Protein AF-A0A521I3Q9-F1 (afdb_monomer)

Secondary structure (DSSP, 8-state):
-PPPPPP-----------PPPPPS-S-------HHHHHHHHTTSTT-SEEEEEE-SSSEEEEEEEEETTS-HHHHHHHHHHHHHHHH-----GGGEEEEEE-SS-------PPPEEEEEEEETTEEEEEEEETTEEEEEEEE--STT-HHHHHHHHHHHHHHHHHT-TTSEEEEEEEEEEETTEEEEEEEEEEEETTEEEEEEEEEE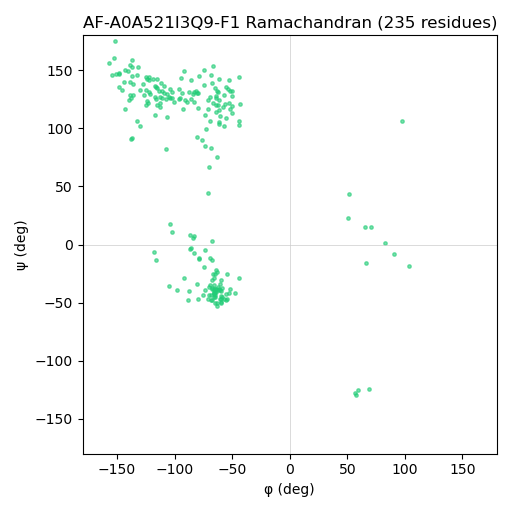--S-HHHHHHHHHHHHHHTT-S--------

Radius of gyration: 24.64 Å; Cα contacts (8 Å, |Δi|>4): 381; chains: 1; bounding box: 97×36×63 Å

Solvent-accessible surface area (backbone atoms only — not comparable to full-atom values): 14066 Å² total; per-residue (Å²): 136,85,86,81,82,89,77,81,83,75,84,75,74,78,81,78,76,78,73,76,76,75,79,84,83,62,80,76,85,71,85,73,58,54,69,60,52,26,58,54,58,38,66,41,94,69,31,74,40,52,47,63,42,62,87,83,85,55,79,64,36,36,45,35,33,24,49,65,92,55,63,66,71,58,54,51,49,53,49,47,48,48,34,36,74,78,57,68,39,86,74,63,68,90,36,51,46,76,48,70,44,74,93,54,82,72,72,63,73,62,67,38,74,72,38,85,75,46,76,49,76,56,96,56,29,34,39,32,35,30,37,32,52,94,43,79,35,71,8,54,21,71,39,92,51,93,85,41,53,45,56,20,27,32,40,5,48,49,49,20,50,29,63,78,65,75,44,81,82,31,64,42,80,76,48,69,48,80,44,81,56,88,99,40,45,34,27,39,29,36,32,38,40,45,60,89,92,48,74,47,82,31,64,15,56,29,63,58,57,87,53,56,38,59,19,28,29,48,4,39,43,49,22,48,60,75,60,64,79,72,79,80,76,75,79,83,127

Sequence (237 aa):
MPTKPQKNNMNVFPSRQGFPPPRLEALPAVYFFAPDVERELTRLEHVSSVKVMSTGTEIDEIHVVAPRNHPPKKIVRDIESILLVRFGIRIDHRRISVVQLDGVQAQYPQYGRPRIQKLSKKDGVLQIVLAVGDNILVGKASLPNEGDELRAAARAVIHAVEQLLQTPGVLAVLETQIVEMNEHKVMLVIVRWAFGEQHELLVGASLAAGDLSESMARATLDAVNRRLVRFQTAVAI

Nearest PDB structures (foldseek):
  4wsp-assembly1_A  TM=5.631E-01  e=3.294E-02  Mycobacterium tuberculosis H37Rv
  6e8a-assembly1_A-3  TM=4.271E-01  e=1.142E-02  Salmonella enterica subsp. enterica serovar Typhimurium
  6e8a-assembly2_B-2  TM=4.225E-01  e=2.928E-02  Salmonella enterica subsp. ente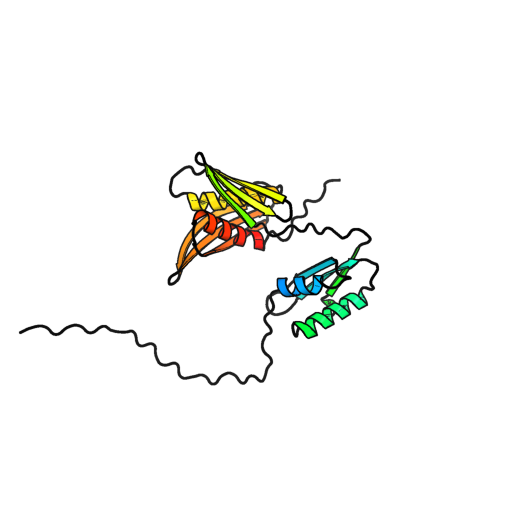rica serovar Typhimurium
  2z9y-assembly1_A  TM=2.413E-01  e=1.196E+00  Homo sapiens
  2e3q-assembly1_A  TM=2.424E-01  e=1.916E+00  Homo sapiens

Foldseek 3Di:
DDDDDDDDPDPDDPDDPDDDPPPCPDDDDQDDDQVVLFVVLCPPPFWLGWGFDDPRPATQAIETEGEPVDDPVVSLVVSQVCCCPVRVHHDDSVRYHYDYDYDPSPCPVQQPQWDWPDWDDDPQKIWTWTDGPPDIFIFIFGNPDPPCLLVRLLRSLLRRVCVVVVHPPQKDWPDWDWDDDPPWTKIKTWMWGDDPPDIDIFIFMFTCDDDNSVRSNNRSSRRCSVPVPDDDPPPDD

pLDDT: mean 77.74, std 20.36, range [29.67, 97.88]

Structure (mmCIF, N/CA/C/O backbone):
data_AF-A0A521I3Q9-F1
#
_entry.id   AF-A0A521I3Q9-F1
#
loop_
_atom_site.group_PDB
_atom_site.id
_atom_site.type_symbol
_atom_site.label_atom_id
_atom_site.label_alt_id
_atom_site.label_comp_id
_atom_site.label_asym_id
_atom_site.label_entity_id
_atom_site.label_seq_id
_atom_site.pdbx_PDB_ins_code
_atom_site.Cartn_x
_atom_site.Cartn_y
_atom_site.Cartn_z
_atom_site.occupancy
_atom_site.B_iso_or_equiv
_atom_site.auth_seq_id
_atom_site.auth_comp_id
_atom_site.auth_asym_id
_atom_site.auth_atom_id
_atom_site.pdbx_PDB_model_num
ATOM 1 N N . MET A 1 1 ? -68.519 4.273 7.898 1.00 44.12 1 MET A N 1
ATOM 2 C CA . MET A 1 1 ? -68.034 4.139 6.508 1.00 44.12 1 MET A CA 1
ATOM 3 C C . MET A 1 1 ? -66.511 4.152 6.536 1.00 44.12 1 MET A C 1
ATOM 5 O O . MET A 1 1 ? -65.964 5.126 7.037 1.00 44.12 1 MET A O 1
ATOM 9 N N . PRO A 1 2 ? -65.844 3.061 6.130 1.00 41.09 2 PRO A N 1
ATOM 10 C CA . PRO A 1 2 ? -64.406 2.883 6.306 1.00 41.09 2 PRO A CA 1
ATOM 11 C C . PRO A 1 2 ? -63.593 3.506 5.162 1.00 41.09 2 PRO A C 1
ATOM 13 O O . PRO A 1 2 ? -63.969 3.443 3.990 1.00 41.09 2 PRO A O 1
ATOM 16 N N . THR A 1 3 ? -62.468 4.102 5.539 1.00 43.12 3 THR A N 1
ATOM 17 C CA . THR A 1 3 ? -61.436 4.705 4.695 1.00 43.12 3 THR A CA 1
ATOM 18 C C . THR A 1 3 ? -60.678 3.633 3.904 1.00 43.12 3 THR A C 1
ATOM 20 O O . THR A 1 3 ? -60.186 2.652 4.459 1.00 43.12 3 THR A O 1
ATOM 23 N N . LYS A 1 4 ? -60.601 3.803 2.578 1.00 42.44 4 LYS A N 1
ATOM 24 C CA . LYS A 1 4 ? -59.810 2.946 1.676 1.00 42.44 4 LYS A CA 1
ATOM 25 C C . LYS A 1 4 ? -58.303 3.246 1.810 1.00 42.44 4 LYS A C 1
ATOM 27 O O . LYS A 1 4 ? -57.945 4.387 2.097 1.00 42.44 4 LYS A O 1
ATOM 32 N N . PRO A 1 5 ? -57.424 2.252 1.581 1.00 42.41 5 PRO A N 1
ATOM 33 C CA . PRO A 1 5 ? -56.002 2.330 1.911 1.00 42.41 5 PRO A CA 1
ATOM 34 C C . PRO A 1 5 ? -55.187 3.140 0.888 1.00 42.41 5 PRO A C 1
ATOM 36 O O . PRO A 1 5 ? -55.437 3.071 -0.318 1.00 42.41 5 PRO A O 1
ATOM 39 N N . GLN A 1 6 ? -54.175 3.863 1.380 1.00 41.91 6 GLN A N 1
ATOM 40 C CA . GLN A 1 6 ? -53.123 4.494 0.577 1.00 41.91 6 GLN A CA 1
ATOM 41 C C . GLN A 1 6 ? -52.297 3.419 -0.141 1.00 41.91 6 GLN A C 1
ATOM 43 O O . GLN A 1 6 ? -51.695 2.551 0.489 1.00 41.91 6 GLN A O 1
ATOM 48 N N . LYS A 1 7 ? -52.281 3.477 -1.477 1.00 44.47 7 LYS A N 1
ATOM 49 C CA . LYS A 1 7 ? -51.401 2.663 -2.317 1.00 44.47 7 LYS A CA 1
ATOM 50 C C . LYS A 1 7 ? -50.021 3.312 -2.414 1.00 44.47 7 LYS A C 1
ATOM 52 O O . LYS A 1 7 ? -49.893 4.492 -2.717 1.00 44.47 7 LYS A O 1
ATOM 57 N N . ASN A 1 8 ? -49.030 2.467 -2.173 1.00 40.22 8 ASN A N 1
ATOM 58 C CA . ASN A 1 8 ? -47.594 2.627 -2.354 1.00 40.22 8 ASN A CA 1
ATOM 59 C C . ASN A 1 8 ? -47.237 3.314 -3.692 1.00 40.22 8 ASN A C 1
ATOM 61 O O . ASN A 1 8 ? -47.537 2.767 -4.755 1.00 40.22 8 ASN A O 1
ATOM 65 N N . ASN A 1 9 ? -46.552 4.461 -3.656 1.00 39.56 9 ASN A N 1
ATOM 66 C CA . ASN A 1 9 ? -45.889 5.018 -4.838 1.00 39.56 9 ASN A CA 1
ATOM 67 C C . ASN A 1 9 ? -44.546 4.298 -5.028 1.00 39.56 9 ASN A C 1
ATOM 69 O O . ASN A 1 9 ? -43.527 4.696 -4.469 1.00 39.56 9 ASN A O 1
ATOM 73 N N . MET A 1 10 ? -44.549 3.224 -5.824 1.00 38.81 10 MET A N 1
ATOM 74 C CA . MET A 1 10 ? -43.327 2.747 -6.476 1.00 38.81 10 MET A CA 1
ATOM 75 C C . MET A 1 10 ? -42.833 3.854 -7.405 1.00 38.81 10 MET A C 1
ATOM 77 O O . MET A 1 10 ? -43.541 4.242 -8.334 1.00 38.81 10 MET A O 1
ATOM 81 N N . ASN A 1 11 ? -41.620 4.349 -7.166 1.00 42.91 11 ASN A N 1
ATOM 82 C CA . ASN A 1 11 ? -40.918 5.183 -8.130 1.00 42.91 11 ASN A CA 1
ATOM 83 C C . ASN A 1 11 ? -40.691 4.371 -9.409 1.00 42.91 11 ASN A C 1
ATOM 85 O O . ASN A 1 11 ? -39.852 3.473 -9.471 1.00 42.91 11 ASN A O 1
ATOM 89 N N . VAL A 1 12 ? -41.485 4.696 -10.424 1.00 41.34 12 VAL A N 1
ATOM 90 C CA . VAL A 1 12 ? -41.328 4.238 -11.799 1.00 41.34 12 VAL A CA 1
ATOM 91 C C . VAL A 1 12 ? -40.069 4.902 -12.350 1.00 41.34 12 VAL A C 1
ATOM 93 O O . VAL A 1 12 ? -40.063 6.100 -12.625 1.00 41.34 12 VAL A O 1
ATOM 96 N N . PHE A 1 13 ? -38.985 4.141 -12.503 1.00 39.88 13 PHE A N 1
ATOM 97 C CA . PHE A 1 13 ? -37.876 4.574 -13.350 1.00 39.88 13 PHE A CA 1
ATOM 98 C C . PHE A 1 13 ? -38.391 4.665 -14.795 1.00 39.88 13 PHE A C 1
ATOM 100 O O . PHE A 1 13 ? -38.971 3.690 -15.281 1.00 39.88 13 PHE A O 1
ATOM 107 N N . PRO A 1 14 ? -38.211 5.795 -15.503 1.00 42.69 14 PRO A N 1
ATOM 108 C CA . PRO A 1 14 ? -38.638 5.892 -16.888 1.00 42.69 14 PRO A CA 1
ATOM 109 C C . PRO A 1 14 ? -37.870 4.873 -17.736 1.00 42.69 14 PRO A C 1
ATOM 111 O O . PRO A 1 14 ? -36.645 4.750 -17.653 1.00 42.69 14 PRO A O 1
ATOM 114 N N . SER A 1 15 ? -38.620 4.130 -18.547 1.00 46.22 15 SER A N 1
ATOM 115 C CA . SER A 1 15 ? -38.124 3.177 -19.535 1.00 46.22 15 SER A CA 1
ATOM 116 C C . SER A 1 15 ? -37.056 3.834 -20.410 1.00 46.22 15 SER A C 1
ATOM 118 O O . SER A 1 15 ? -37.355 4.758 -21.170 1.00 46.22 15 SER A O 1
ATOM 120 N N . ARG A 1 16 ? -35.809 3.362 -20.292 1.00 46.12 16 ARG A N 1
ATOM 121 C CA . ARG A 1 16 ? -34.686 3.799 -21.127 1.00 46.12 16 ARG A CA 1
ATOM 122 C C . ARG A 1 16 ? -34.999 3.453 -22.582 1.00 46.12 16 ARG A C 1
ATOM 124 O O . ARG A 1 16 ? -34.898 2.294 -22.974 1.00 46.12 16 ARG A O 1
ATOM 131 N N . GLN A 1 17 ? -35.384 4.454 -23.373 1.00 51.16 17 GLN A N 1
ATOM 132 C CA . GLN A 1 17 ? -35.324 4.353 -24.827 1.00 51.16 17 GLN A CA 1
ATOM 133 C C . GLN A 1 17 ? -33.876 4.020 -25.195 1.00 51.16 17 GLN A C 1
ATOM 135 O O . GLN A 1 17 ? -32.944 4.712 -24.781 1.00 51.16 17 GLN A O 1
ATOM 140 N N . GLY A 1 18 ? -33.694 2.889 -25.874 1.00 41.50 18 GLY A N 1
ATOM 141 C CA . GLY A 1 18 ? -32.385 2.376 -26.238 1.00 41.50 18 GLY A CA 1
ATOM 142 C C . GLY A 1 18 ? -31.692 3.338 -27.188 1.00 41.50 18 GLY A C 1
ATOM 143 O O . GLY A 1 18 ? -32.120 3.502 -28.328 1.00 41.50 18 GLY A O 1
ATOM 144 N N . PHE A 1 19 ? -30.600 3.947 -26.731 1.00 44.66 19 PHE A N 1
ATOM 145 C CA . PHE A 1 19 ? -29.591 4.442 -27.655 1.00 44.66 19 PHE A CA 1
ATOM 146 C C . PHE A 1 19 ? -29.130 3.242 -28.493 1.00 44.66 19 PHE A C 1
ATOM 148 O O . PHE A 1 19 ? -28.808 2.203 -27.902 1.00 44.66 19 PHE A O 1
ATOM 155 N N . PRO A 1 20 ? -29.120 3.325 -29.836 1.00 48.31 20 PRO A N 1
ATOM 156 C CA . PRO A 1 20 ? -28.494 2.280 -30.630 1.00 48.31 20 PRO A CA 1
ATOM 157 C C . PRO A 1 20 ? -27.051 2.134 -30.129 1.00 48.31 20 PRO A C 1
ATOM 159 O O . PRO A 1 20 ? -26.408 3.159 -29.868 1.00 48.31 20 PRO A O 1
ATOM 162 N N . PRO A 1 21 ? -26.541 0.904 -29.932 1.00 44.22 21 PRO A N 1
ATOM 163 C CA . PRO A 1 21 ? -25.159 0.733 -29.522 1.00 44.22 21 PRO A CA 1
ATOM 164 C C . PRO A 1 21 ? -24.274 1.501 -30.513 1.00 44.22 21 PRO A C 1
ATOM 166 O O . PRO A 1 21 ? -24.527 1.427 -31.724 1.00 44.22 21 PRO A O 1
ATOM 169 N N . PRO A 1 22 ? -23.289 2.282 -30.034 1.00 46.31 22 PRO A N 1
ATOM 170 C CA . PRO A 1 22 ? -22.357 2.949 -30.928 1.00 46.31 22 PRO A CA 1
ATOM 171 C C . PRO A 1 22 ? -21.776 1.896 -31.874 1.00 46.31 22 PRO A C 1
ATOM 173 O O . PRO A 1 22 ? -21.415 0.801 -31.437 1.00 46.31 22 PRO A O 1
ATOM 176 N N . ARG A 1 23 ? -21.758 2.198 -33.179 1.00 42.72 23 ARG A N 1
ATOM 177 C CA . ARG A 1 23 ? -21.196 1.294 -34.190 1.00 42.72 23 ARG A CA 1
ATOM 178 C C . ARG A 1 23 ? -19.782 0.910 -33.755 1.00 42.72 23 ARG A C 1
ATOM 180 O O . ARG A 1 23 ? -18.915 1.774 -33.649 1.00 42.72 23 ARG A O 1
ATOM 187 N N . LEU A 1 24 ? -19.579 -0.381 -33.501 1.00 41.03 24 LEU A N 1
ATOM 188 C CA . LEU A 1 24 ? -18.323 -1.019 -33.090 1.00 41.03 24 LEU A CA 1
ATOM 189 C C . LEU A 1 24 ? -17.287 -1.054 -34.238 1.00 41.03 24 LEU A C 1
ATOM 191 O O . LEU A 1 24 ? -16.665 -2.080 -34.482 1.00 41.03 24 LEU A O 1
ATOM 195 N N . GLU A 1 25 ? -17.111 0.045 -34.974 1.00 42.31 25 GLU A N 1
ATOM 196 C CA . GLU A 1 25 ? -16.135 0.148 -36.075 1.00 42.31 25 GLU A CA 1
ATOM 197 C C . GLU A 1 25 ? -14.856 0.913 -35.690 1.00 42.31 25 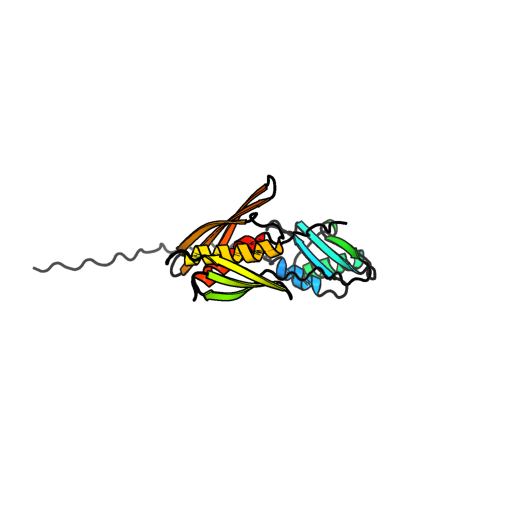GLU A C 1
ATOM 199 O O . GLU A 1 25 ? -14.000 1.171 -36.530 1.00 42.31 25 GLU A O 1
ATOM 204 N N . ALA A 1 26 ? -14.653 1.194 -34.402 1.00 42.59 26 ALA A N 1
ATOM 205 C CA . ALA A 1 26 ? -13.345 1.544 -33.858 1.00 42.59 26 ALA A CA 1
ATOM 206 C C . ALA A 1 26 ? -13.039 0.578 -32.710 1.00 42.59 26 ALA A C 1
ATOM 208 O O . ALA A 1 26 ? -13.823 0.454 -31.772 1.00 42.59 26 ALA A O 1
ATOM 209 N N . LEU A 1 27 ? -11.940 -0.162 -32.850 1.00 40.16 27 LEU A N 1
ATOM 210 C CA . LEU A 1 27 ? -11.482 -1.225 -31.951 1.00 40.16 27 LEU A CA 1
ATOM 211 C C . LEU A 1 27 ? -11.597 -0.835 -30.459 1.00 40.16 27 LEU A C 1
ATOM 213 O O . LEU A 1 27 ? -11.370 0.326 -30.114 1.00 40.16 27 LEU A O 1
ATOM 217 N N . PRO A 1 28 ? -11.929 -1.787 -29.566 1.00 36.69 28 PRO A N 1
ATOM 218 C CA . PRO A 1 28 ? -12.162 -1.503 -28.154 1.00 36.69 28 PRO A CA 1
ATOM 219 C C . PRO A 1 28 ? -10.899 -0.936 -27.503 1.00 36.69 28 PRO A C 1
ATOM 221 O O . PRO A 1 28 ? -9.794 -1.401 -27.781 1.00 36.69 28 PRO A O 1
ATOM 224 N N . ALA A 1 29 ? -11.057 0.025 -26.590 1.00 40.06 29 ALA A N 1
ATOM 225 C CA . ALA A 1 29 ? -9.996 0.358 -25.650 1.00 40.06 29 ALA A CA 1
ATOM 226 C C . ALA A 1 29 ? -9.607 -0.930 -24.907 1.00 40.06 29 ALA A C 1
ATOM 228 O O . ALA A 1 29 ? -10.394 -1.468 -24.124 1.00 40.06 29 ALA A O 1
ATOM 229 N N . VAL A 1 30 ? -8.421 -1.467 -25.200 1.00 51.84 30 VAL A N 1
ATOM 230 C CA . VAL A 1 30 ? -7.883 -2.620 -24.481 1.00 51.84 30 VAL A CA 1
ATOM 231 C C . VAL A 1 30 ? -7.384 -2.084 -23.148 1.00 51.84 30 VAL A C 1
ATOM 233 O O . VAL A 1 30 ? -6.259 -1.610 -23.037 1.00 51.84 30 VAL A O 1
ATOM 236 N N . TYR A 1 31 ? -8.255 -2.064 -22.143 1.00 51.78 31 TYR A N 1
ATOM 237 C CA . TYR A 1 31 ? -7.845 -1.737 -20.784 1.00 51.78 31 TYR A CA 1
ATOM 238 C C . TYR A 1 31 ? -6.816 -2.774 -20.325 1.00 51.78 31 TYR A C 1
ATOM 240 O O . TYR A 1 31 ? -7.086 -3.975 -20.338 1.00 51.78 31 TYR A O 1
ATOM 248 N N . PHE A 1 32 ? -5.640 -2.313 -19.910 1.00 59.94 32 PHE A N 1
ATOM 249 C CA . PHE A 1 32 ? -4.612 -3.140 -19.291 1.00 59.94 32 PHE A CA 1
ATOM 250 C C . PHE A 1 32 ? -4.259 -2.557 -17.928 1.00 59.94 32 PHE A C 1
ATOM 252 O O . PHE A 1 32 ? -4.190 -1.341 -17.747 1.00 59.94 32 PHE A O 1
ATOM 259 N N . PHE A 1 33 ? -3.999 -3.425 -16.956 1.00 60.56 33 PHE A N 1
ATOM 260 C CA . PHE A 1 33 ? -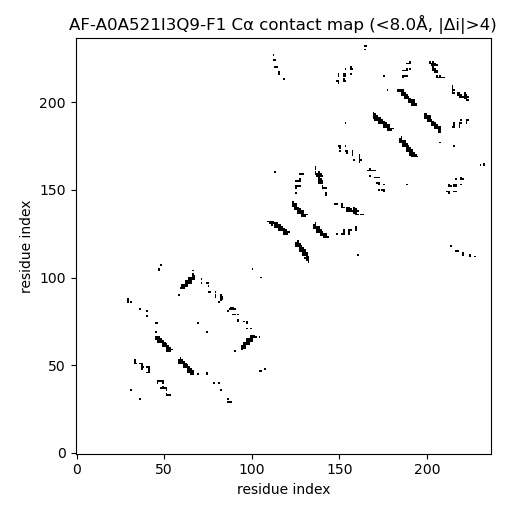3.379 -2.994 -15.714 1.00 60.56 33 PHE A CA 1
ATOM 261 C C . PHE A 1 33 ? -1.867 -3.003 -15.915 1.00 60.56 33 PHE A C 1
ATOM 263 O O . PHE A 1 33 ? -1.295 -4.029 -16.280 1.00 60.56 33 PHE A O 1
ATOM 270 N N . ALA A 1 34 ? -1.202 -1.875 -15.653 1.00 73.38 34 ALA A N 1
ATOM 271 C CA . ALA A 1 34 ? 0.259 -1.786 -15.720 1.00 73.38 34 ALA A CA 1
ATOM 272 C C . ALA A 1 34 ? 0.971 -2.950 -14.984 1.00 73.38 34 ALA A C 1
ATOM 274 O O . ALA A 1 34 ? 1.874 -3.536 -15.578 1.00 73.38 34 ALA A O 1
ATOM 275 N N . PRO A 1 35 ? 0.528 -3.399 -13.786 1.00 71.56 35 PRO A N 1
ATOM 276 C CA . PRO A 1 35 ? 1.092 -4.586 -13.133 1.00 71.56 35 PRO A CA 1
ATOM 277 C C . PRO A 1 35 ? 0.987 -5.898 -13.928 1.00 71.56 35 PRO A C 1
ATOM 279 O O . PRO A 1 35 ? 1.835 -6.776 -13.776 1.00 71.56 35 PRO A O 1
ATOM 282 N N . ASP A 1 36 ? -0.041 -6.064 -14.762 1.00 70.94 36 ASP A N 1
ATOM 283 C CA . ASP A 1 36 ? -0.207 -7.264 -15.589 1.00 70.94 36 ASP A CA 1
ATOM 284 C C . ASP A 1 36 ? 0.789 -7.265 -16.752 1.00 70.94 36 ASP A C 1
ATOM 286 O O . ASP A 1 36 ? 1.376 -8.303 -17.061 1.00 70.94 36 ASP A O 1
ATOM 290 N N . VAL A 1 37 ? 1.022 -6.088 -17.341 1.00 81.88 37 VAL A N 1
ATOM 291 C CA . VAL A 1 37 ? 2.049 -5.867 -18.365 1.00 81.88 37 VAL A CA 1
ATOM 292 C C . VAL A 1 37 ? 3.446 -6.082 -17.777 1.00 81.88 37 VAL A C 1
ATOM 294 O O . VAL A 1 37 ? 4.222 -6.864 -18.321 1.00 81.88 37 VAL A O 1
ATOM 297 N N . GLU A 1 38 ? 3.749 -5.459 -16.633 1.00 84.81 38 GLU A N 1
ATOM 298 C CA . GLU A 1 38 ? 5.023 -5.616 -15.912 1.00 84.81 38 GLU A CA 1
ATOM 299 C C . GLU A 1 38 ? 5.317 -7.094 -15.611 1.00 84.81 38 GLU A C 1
ATOM 301 O O . GLU A 1 38 ? 6.419 -7.584 -15.877 1.00 84.81 38 GLU A O 1
ATOM 306 N N . ARG A 1 39 ? 4.317 -7.832 -15.106 1.00 77.94 39 ARG A N 1
ATOM 307 C CA . ARG A 1 39 ? 4.446 -9.260 -14.793 1.00 77.94 39 ARG A CA 1
ATOM 308 C C . ARG A 1 39 ? 4.711 -10.105 -16.030 1.00 77.94 39 ARG A C 1
ATOM 310 O O . ARG A 1 39 ? 5.467 -11.066 -15.932 1.00 77.94 39 ARG A O 1
ATOM 317 N N . GLU A 1 40 ? 4.087 -9.791 -17.161 1.00 83.62 40 GLU A N 1
ATOM 318 C CA . GLU A 1 40 ? 4.334 -10.547 -18.385 1.00 83.62 40 GLU A CA 1
ATOM 319 C C . GLU A 1 40 ? 5.727 -10.275 -18.947 1.00 83.62 40 GLU A C 1
ATOM 321 O O . GLU A 1 40 ? 6.448 -11.215 -19.265 1.00 83.62 40 GLU A O 1
ATOM 326 N N . LEU A 1 41 ? 6.129 -9.007 -19.037 1.00 89.44 41 LEU A N 1
ATOM 327 C CA . LEU A 1 41 ? 7.424 -8.637 -19.604 1.00 89.44 41 LEU A CA 1
ATOM 328 C C . LEU A 1 41 ? 8.596 -9.145 -18.749 1.00 89.44 41 LEU A C 1
ATOM 330 O O . LEU A 1 41 ? 9.643 -9.486 -19.289 1.00 89.44 41 LEU A O 1
ATOM 334 N N . THR A 1 42 ? 8.398 -9.292 -17.435 1.00 87.00 42 THR A N 1
ATOM 335 C CA . THR A 1 42 ? 9.387 -9.894 -16.519 1.00 87.00 42 THR A CA 1
ATOM 336 C C . THR A 1 42 ? 9.572 -11.407 -16.740 1.00 87.00 42 THR A C 1
ATOM 338 O O . THR A 1 42 ? 10.515 -11.992 -16.221 1.00 87.00 42 THR A O 1
ATOM 341 N N . ARG A 1 43 ? 8.711 -12.076 -17.524 1.00 86.75 43 ARG A N 1
ATOM 342 C CA . ARG A 1 43 ? 8.899 -13.496 -17.893 1.00 86.75 43 ARG A CA 1
ATOM 343 C C . ARG A 1 43 ? 9.912 -13.705 -19.018 1.00 86.75 43 ARG A C 1
ATOM 345 O O . ARG A 1 43 ? 10.280 -14.847 -19.280 1.00 86.75 43 ARG A O 1
ATOM 352 N N . LEU A 1 44 ? 10.332 -12.643 -19.705 1.00 88.69 44 LEU A N 1
ATOM 353 C CA . LEU A 1 44 ? 11.401 -12.724 -20.695 1.00 88.69 44 LEU A CA 1
ATOM 354 C C . LEU A 1 44 ? 12.706 -13.128 -19.999 1.00 88.69 44 LEU A C 1
ATOM 356 O O . LEU A 1 44 ? 13.150 -12.444 -19.084 1.00 88.69 44 LEU A O 1
ATOM 360 N N . GLU A 1 45 ? 13.359 -14.195 -20.471 1.00 81.31 45 GLU A N 1
ATOM 361 C CA . GLU A 1 45 ? 14.597 -14.733 -19.867 1.00 81.31 45 GLU A CA 1
ATOM 362 C C . GLU A 1 45 ? 15.719 -13.692 -19.717 1.00 81.31 45 GLU A C 1
ATOM 364 O O . GLU A 1 45 ? 16.593 -13.812 -18.864 1.00 81.31 45 GLU A O 1
ATOM 369 N N . HIS A 1 46 ? 15.692 -12.661 -20.559 1.00 84.75 46 HIS A N 1
ATOM 370 C CA . HIS A 1 46 ? 16.689 -11.602 -20.627 1.00 84.75 46 HIS A CA 1
ATOM 371 C C . HIS A 1 46 ? 16.220 -10.281 -20.001 1.00 84.75 46 HIS A C 1
ATOM 373 O O . HIS A 1 46 ? 16.786 -9.228 -20.294 1.00 84.75 46 HIS A O 1
ATOM 379 N N . VAL A 1 47 ? 15.178 -10.314 -19.170 1.00 88.81 47 VAL A N 1
ATOM 380 C CA . VAL A 1 47 ? 14.655 -9.152 -18.450 1.00 88.81 47 VAL A CA 1
ATOM 381 C C . VAL A 1 47 ? 14.654 -9.450 -16.957 1.00 88.81 47 VAL A C 1
ATOM 383 O O . VAL A 1 47 ? 14.050 -10.411 -16.497 1.00 88.81 47 VAL A O 1
ATOM 386 N N . SER A 1 48 ? 15.324 -8.597 -16.189 1.00 85.81 48 SER A N 1
ATOM 387 C CA . SER A 1 48 ? 15.418 -8.715 -14.733 1.00 85.81 48 SER A CA 1
ATOM 388 C C . SER A 1 48 ? 14.257 -8.018 -14.024 1.00 85.81 48 SER A C 1
ATOM 390 O O . SER A 1 48 ? 13.755 -8.516 -13.020 1.00 85.81 48 SER A O 1
ATOM 392 N N . SER A 1 49 ? 13.838 -6.845 -14.508 1.00 83.44 49 SER A N 1
ATOM 393 C CA . SER A 1 49 ? 12.669 -6.136 -13.978 1.00 83.44 49 SER A CA 1
ATOM 394 C C . SER A 1 49 ? 12.082 -5.164 -14.995 1.00 83.44 49 SER A C 1
ATOM 396 O O . SER A 1 49 ? 12.773 -4.706 -15.912 1.00 83.44 49 SER A O 1
ATOM 398 N N . VAL A 1 50 ? 10.797 -4.852 -14.816 1.00 88.31 50 VAL A N 1
ATOM 399 C CA . VAL A 1 50 ? 10.049 -3.922 -15.664 1.00 88.31 50 VAL A CA 1
ATOM 400 C C . VAL A 1 50 ? 9.203 -2.993 -14.808 1.00 88.31 50 VAL A C 1
ATOM 402 O O . VAL A 1 50 ? 8.550 -3.425 -13.858 1.00 88.31 50 VAL A O 1
ATOM 405 N N . LYS A 1 51 ? 9.180 -1.714 -15.181 1.00 88.06 51 LYS A N 1
ATOM 406 C CA . LYS A 1 51 ? 8.255 -0.716 -14.653 1.00 88.06 51 LYS A CA 1
ATOM 407 C C . LYS A 1 51 ? 7.528 -0.036 -15.805 1.00 88.06 51 LYS A C 1
ATOM 409 O O . LYS A 1 51 ? 8.173 0.475 -16.715 1.00 88.06 51 LYS A O 1
ATOM 414 N N . VAL A 1 52 ? 6.202 0.003 -15.731 1.00 84.00 52 VAL A N 1
ATOM 415 C CA . VAL A 1 52 ? 5.344 0.695 -16.698 1.00 84.00 52 VAL A CA 1
ATOM 416 C C . VAL A 1 52 ? 4.789 1.961 -16.049 1.00 84.00 52 VAL A C 1
ATOM 418 O O . VAL A 1 52 ? 4.248 1.920 -14.939 1.00 84.00 52 VAL A O 1
ATOM 421 N N . MET A 1 53 ? 4.931 3.087 -16.744 1.00 81.00 53 MET A N 1
ATOM 422 C CA . MET A 1 53 ? 4.332 4.372 -16.389 1.00 81.00 53 MET A CA 1
ATOM 423 C C . MET A 1 53 ? 3.219 4.696 -17.385 1.00 81.00 53 MET A C 1
ATOM 425 O O . MET A 1 53 ? 3.394 4.558 -18.595 1.00 81.00 53 MET A O 1
ATOM 429 N N . SER A 1 54 ? 2.054 5.063 -16.855 1.00 76.06 54 SER A N 1
ATOM 430 C CA . SER A 1 54 ? 0.873 5.395 -17.646 1.00 76.06 54 SER A CA 1
ATOM 431 C C . SER A 1 54 ? 0.065 6.493 -16.959 1.00 76.06 54 SER A C 1
ATOM 433 O O . SER A 1 54 ? -0.247 6.394 -15.770 1.00 76.06 54 SER A O 1
ATOM 435 N N . THR A 1 55 ? -0.327 7.497 -17.735 1.00 69.94 55 THR A N 1
ATOM 436 C CA . THR A 1 55 ? -1.261 8.575 -17.387 1.00 69.94 55 THR A CA 1
ATOM 437 C C . THR A 1 55 ? -2.730 8.158 -17.553 1.00 69.94 55 THR A C 1
ATOM 439 O O . THR A 1 55 ? -3.633 8.980 -17.405 1.00 69.94 55 THR A O 1
ATOM 442 N N . GLY A 1 56 ? -2.996 6.876 -17.837 1.00 58.09 56 GLY A N 1
ATOM 443 C CA . GLY A 1 56 ? -4.339 6.293 -17.950 1.00 58.09 56 GLY A CA 1
ATOM 444 C C . GLY A 1 56 ? -4.949 6.335 -19.354 1.00 58.09 56 GLY A C 1
ATOM 445 O O . GLY A 1 56 ? -5.987 5.714 -19.573 1.00 58.09 56 GLY A O 1
ATOM 446 N N . THR A 1 57 ? -4.312 7.020 -20.306 1.00 65.12 57 THR A N 1
ATOM 447 C CA . THR A 1 57 ? -4.733 7.044 -21.720 1.00 65.12 57 THR A CA 1
ATOM 448 C C . THR A 1 57 ? -3.829 6.193 -22.608 1.00 65.12 57 THR A C 1
ATOM 450 O O . THR A 1 57 ? -4.312 5.526 -23.519 1.00 65.12 57 THR A O 1
ATOM 453 N N . GLU A 1 58 ? -2.532 6.157 -22.305 1.00 76.25 58 GLU A N 1
ATOM 454 C CA . GLU A 1 58 ? -1.535 5.350 -23.002 1.00 76.25 58 GLU A CA 1
ATOM 455 C C . GLU A 1 58 ? -0.372 4.964 -22.074 1.00 76.25 58 GLU A C 1
ATOM 457 O O . GLU A 1 58 ? -0.318 5.377 -20.912 1.00 76.25 58 GLU A O 1
ATOM 462 N N . ILE A 1 59 ? 0.550 4.134 -22.570 1.00 82.62 59 ILE A N 1
ATOM 463 C CA . ILE A 1 59 ? 1.843 3.923 -21.910 1.00 82.62 59 ILE A CA 1
ATOM 464 C C . ILE A 1 59 ? 2.749 5.103 -22.265 1.00 82.62 59 ILE A C 1
ATOM 466 O O . ILE A 1 59 ? 3.086 5.283 -23.440 1.00 82.62 59 ILE A O 1
ATOM 470 N N . ASP A 1 60 ? 3.161 5.868 -21.254 1.00 84.38 60 ASP A N 1
ATOM 471 C CA . ASP A 1 60 ? 4.094 6.983 -21.433 1.00 84.38 60 ASP A CA 1
ATOM 472 C C . ASP A 1 60 ? 5.528 6.455 -21.530 1.00 84.38 60 ASP A C 1
ATOM 474 O O . ASP A 1 60 ? 6.264 6.816 -22.446 1.00 84.38 60 ASP A O 1
ATOM 478 N N . GLU A 1 61 ? 5.909 5.556 -20.614 1.00 90.56 61 GLU A N 1
ATOM 479 C CA . GLU A 1 61 ? 7.265 5.013 -20.522 1.00 90.56 61 GLU A CA 1
ATOM 480 C C . GLU A 1 61 ? 7.280 3.568 -20.008 1.00 90.56 61 GLU A C 1
ATOM 482 O O . GLU A 1 61 ? 6.491 3.169 -19.144 1.00 90.56 61 GLU A O 1
ATOM 487 N N . ILE A 1 62 ? 8.244 2.791 -20.501 1.00 92.44 62 ILE A N 1
ATOM 488 C CA . ILE A 1 62 ? 8.613 1.480 -19.971 1.00 92.44 62 ILE A CA 1
ATOM 489 C C . ILE A 1 62 ? 10.096 1.508 -19.624 1.00 92.44 62 ILE A C 1
ATOM 491 O O . ILE A 1 62 ? 10.945 1.716 -20.488 1.00 92.44 62 ILE A O 1
ATOM 495 N N . HIS A 1 63 ? 10.409 1.242 -18.360 1.00 92.94 63 HIS A N 1
ATOM 496 C CA . HIS A 1 63 ? 11.779 1.084 -17.886 1.00 92.94 63 HIS A CA 1
ATOM 497 C C . HIS A 1 63 ? 12.068 -0.391 -17.675 1.00 92.94 63 HIS A C 1
ATOM 499 O O . HIS A 1 63 ? 11.341 -1.082 -16.960 1.00 92.94 63 HIS A O 1
ATOM 505 N N . VAL A 1 64 ? 13.135 -0.863 -18.302 1.00 92.81 64 VAL A N 1
ATOM 506 C CA . VAL A 1 64 ? 13.518 -2.269 -18.344 1.00 92.81 64 VAL A CA 1
ATOM 507 C C . VAL A 1 64 ? 14.935 -2.382 -17.837 1.00 92.81 64 VAL A C 1
ATOM 509 O O . VAL A 1 64 ? 15.822 -1.651 -18.280 1.00 92.81 64 VAL A O 1
ATOM 512 N N . VAL A 1 65 ? 15.165 -3.334 -16.945 1.00 90.12 65 VAL A N 1
ATOM 513 C CA . VAL A 1 65 ? 16.521 -3.706 -16.556 1.00 90.12 65 VAL A CA 1
ATOM 514 C C . VAL A 1 65 ? 16.817 -5.085 -17.090 1.00 90.12 65 VAL A C 1
ATOM 516 O O . VAL A 1 65 ? 16.022 -6.007 -16.921 1.00 90.12 65 VAL A O 1
ATOM 519 N N . ALA A 1 66 ? 17.976 -5.218 -17.717 1.00 90.88 66 ALA A N 1
ATOM 520 C CA . ALA A 1 66 ? 18.410 -6.453 -18.335 1.00 90.88 66 ALA A CA 1
ATOM 521 C C . ALA A 1 66 ? 19.897 -6.729 -18.074 1.00 90.88 66 ALA A C 1
ATOM 523 O O . ALA A 1 66 ? 20.679 -5.801 -17.857 1.00 90.88 66 ALA A O 1
ATOM 524 N N . PRO A 1 67 ? 20.322 -7.995 -18.108 1.00 85.00 67 PRO A N 1
ATOM 525 C CA . PRO A 1 67 ? 21.735 -8.341 -18.094 1.00 85.00 67 PRO A CA 1
ATOM 526 C C . PRO A 1 67 ? 22.455 -7.884 -19.381 1.00 85.00 67 PRO A C 1
ATOM 528 O O . PRO A 1 67 ? 21.858 -7.770 -20.457 1.00 85.00 67 PRO A O 1
ATOM 531 N N . ARG A 1 68 ? 23.771 -7.630 -19.295 1.00 84.94 68 ARG A N 1
ATOM 532 C CA . ARG A 1 68 ? 24.592 -7.189 -20.448 1.00 84.94 68 ARG A CA 1
ATOM 533 C C . ARG A 1 68 ? 24.774 -8.235 -21.553 1.00 84.94 68 ARG A C 1
ATOM 535 O O . ARG A 1 68 ? 25.212 -7.896 -22.649 1.00 84.94 68 ARG A O 1
ATOM 542 N N . ASN A 1 69 ? 24.433 -9.493 -21.293 1.00 84.50 69 ASN A N 1
ATOM 543 C CA . ASN A 1 69 ? 24.575 -10.605 -22.238 1.00 84.50 69 ASN A CA 1
ATOM 544 C C . ASN A 1 69 ? 23.539 -10.591 -23.384 1.00 84.50 69 ASN A C 1
ATOM 546 O O . ASN A 1 69 ? 23.652 -11.400 -24.304 1.00 84.50 69 ASN A O 1
ATOM 550 N N . HIS A 1 70 ? 22.566 -9.671 -23.374 1.00 84.50 70 HIS A N 1
ATOM 551 C CA . HIS A 1 70 ? 21.583 -9.516 -24.448 1.00 84.50 70 HIS A CA 1
ATOM 552 C C . HIS A 1 70 ? 21.594 -8.101 -25.048 1.00 84.50 70 HIS A C 1
ATOM 554 O O . HIS A 1 70 ? 21.526 -7.126 -24.306 1.00 84.50 70 HIS A O 1
ATOM 560 N N . PRO A 1 71 ? 21.639 -7.941 -26.386 1.00 90.75 71 PRO A N 1
ATOM 561 C CA . PRO A 1 71 ? 21.640 -6.618 -27.012 1.00 90.75 71 PRO A CA 1
ATOM 562 C C . PRO A 1 71 ? 20.345 -5.825 -26.731 1.00 90.75 71 PRO A C 1
ATOM 564 O O . PRO A 1 71 ? 19.267 -6.355 -27.014 1.00 90.75 71 PRO A O 1
ATOM 567 N N . PRO A 1 72 ? 20.405 -4.539 -26.313 1.00 92.81 72 PRO A N 1
ATOM 568 C CA . PRO A 1 72 ? 19.221 -3.719 -26.011 1.00 92.81 72 PRO A CA 1
ATOM 569 C C . PRO A 1 72 ? 18.164 -3.689 -27.114 1.00 92.81 72 PRO A C 1
ATOM 571 O O . PRO A 1 72 ? 16.972 -3.770 -26.842 1.00 92.81 72 PRO A O 1
ATOM 574 N N . LYS A 1 73 ? 18.591 -3.650 -28.381 1.00 93.62 73 LYS A N 1
ATOM 575 C CA . LYS A 1 73 ? 17.676 -3.660 -29.533 1.00 93.62 73 LYS A CA 1
ATOM 576 C C . LYS A 1 73 ? 16.810 -4.920 -29.599 1.00 93.62 73 LYS A C 1
ATOM 578 O O . LYS A 1 73 ? 15.670 -4.843 -30.043 1.00 93.62 73 LYS A O 1
ATOM 583 N N . LYS A 1 74 ? 17.345 -6.074 -29.179 1.00 93.38 74 LYS A N 1
ATOM 584 C CA . LYS A 1 74 ? 16.587 -7.329 -29.134 1.00 93.38 74 LYS A CA 1
ATOM 585 C C . LYS A 1 74 ? 15.525 -7.267 -28.034 1.00 93.38 74 LYS A C 1
ATOM 587 O O . LYS A 1 74 ? 14.380 -7.598 -28.291 1.00 93.38 74 LYS A O 1
ATOM 592 N N . ILE A 1 75 ? 15.900 -6.750 -26.865 1.00 94.25 75 ILE A N 1
ATOM 593 C CA . ILE A 1 75 ? 15.015 -6.585 -25.703 1.00 94.25 75 ILE A CA 1
ATOM 594 C C . ILE A 1 75 ? 13.828 -5.684 -26.056 1.00 94.25 75 ILE A C 1
ATOM 596 O O . ILE A 1 75 ? 12.678 -6.058 -25.856 1.00 94.25 75 ILE A O 1
ATOM 600 N N . VAL A 1 76 ? 14.108 -4.518 -26.645 1.00 96.44 76 VAL A N 1
ATOM 601 C CA . VAL A 1 76 ? 13.086 -3.571 -27.115 1.00 96.44 76 VAL A CA 1
ATOM 602 C C . VAL A 1 76 ? 12.121 -4.249 -28.091 1.00 96.44 76 VAL A C 1
ATOM 604 O O . VAL A 1 76 ? 10.910 -4.162 -27.912 1.00 96.44 76 VAL A O 1
ATOM 607 N N . ARG A 1 77 ? 12.646 -4.986 -29.076 1.00 94.50 77 ARG A N 1
ATOM 608 C CA . ARG A 1 77 ? 11.834 -5.695 -30.074 1.00 94.50 77 ARG A CA 1
ATOM 609 C C . ARG A 1 77 ? 10.959 -6.790 -29.459 1.00 94.50 77 ARG A C 1
ATOM 611 O O . ARG A 1 77 ? 9.810 -6.956 -29.874 1.00 94.50 77 ARG A O 1
ATOM 618 N N . ASP A 1 78 ? 11.491 -7.546 -28.505 1.00 94.56 78 ASP A N 1
ATOM 619 C CA . ASP A 1 78 ? 10.754 -8.618 -27.831 1.00 94.56 78 ASP A CA 1
ATOM 620 C C . ASP A 1 78 ? 9.622 -8.028 -26.968 1.00 94.56 78 ASP A C 1
ATOM 622 O O . ASP A 1 78 ? 8.499 -8.537 -26.989 1.00 94.56 78 ASP A O 1
ATOM 626 N N . ILE A 1 79 ? 9.865 -6.888 -26.308 1.00 95.06 79 ILE A N 1
ATOM 627 C CA . ILE A 1 79 ? 8.842 -6.127 -25.574 1.00 95.06 79 ILE A CA 1
ATOM 628 C C . ILE A 1 79 ? 7.752 -5.603 -26.512 1.00 95.06 79 ILE A C 1
ATOM 630 O O . ILE A 1 79 ? 6.575 -5.845 -26.251 1.00 95.06 79 ILE A O 1
ATOM 634 N N . GLU A 1 80 ? 8.115 -4.934 -27.612 1.00 95.00 80 GLU A N 1
ATOM 635 C CA . GLU A 1 80 ? 7.153 -4.461 -28.620 1.00 95.00 80 GLU A CA 1
ATOM 636 C C . GLU A 1 80 ? 6.291 -5.615 -29.149 1.00 95.00 80 GLU A C 1
ATOM 638 O O . GLU A 1 80 ? 5.072 -5.490 -29.268 1.00 95.00 80 GLU A O 1
ATOM 643 N N . SER A 1 81 ? 6.917 -6.768 -29.408 1.00 93.56 81 SER A N 1
ATOM 644 C CA . SER A 1 81 ? 6.232 -7.962 -29.904 1.00 93.56 81 SER A CA 1
ATOM 645 C C . SER A 1 81 ? 5.242 -8.518 -28.879 1.00 93.56 81 SER A C 1
ATOM 647 O O . SER A 1 81 ? 4.103 -8.816 -29.234 1.00 93.56 81 SER A O 1
ATOM 649 N N . ILE A 1 82 ? 5.628 -8.627 -27.602 1.00 92.31 82 ILE A N 1
ATOM 650 C CA . ILE A 1 82 ? 4.726 -9.103 -26.541 1.00 92.31 82 ILE A CA 1
ATOM 651 C C . ILE A 1 82 ? 3.570 -8.128 -26.318 1.00 92.31 82 ILE A C 1
ATOM 653 O O . ILE A 1 82 ? 2.423 -8.567 -26.214 1.00 92.31 82 ILE A O 1
ATOM 657 N N . LEU A 1 83 ? 3.853 -6.826 -26.253 1.00 88.19 83 LEU A N 1
ATOM 658 C CA . LEU A 1 83 ? 2.835 -5.792 -26.069 1.00 88.19 83 LEU A CA 1
ATOM 659 C C . LEU A 1 83 ? 1.806 -5.823 -27.197 1.00 88.19 83 LEU A C 1
ATOM 661 O O . LEU A 1 83 ? 0.603 -5.824 -26.930 1.00 88.19 83 LEU A O 1
ATOM 665 N N . LEU A 1 84 ? 2.265 -5.954 -28.441 1.00 86.62 84 LEU A N 1
ATOM 666 C CA . LEU A 1 84 ? 1.381 -6.046 -29.593 1.00 86.62 84 LEU A CA 1
ATOM 667 C C . LEU A 1 84 ? 0.567 -7.346 -29.592 1.00 86.62 84 LEU A C 1
ATOM 669 O O . LEU A 1 84 ? -0.644 -7.304 -29.784 1.00 86.62 84 LEU A O 1
ATOM 673 N N . VAL A 1 85 ? 1.209 -8.498 -29.373 1.00 85.44 85 VAL A N 1
ATOM 674 C CA . VAL A 1 85 ? 0.559 -9.812 -29.513 1.00 85.44 85 VAL A CA 1
ATOM 675 C C . VAL A 1 85 ? -0.377 -10.123 -28.346 1.00 85.44 85 VAL A C 1
ATOM 677 O O . VAL A 1 85 ? -1.476 -10.625 -28.569 1.00 85.44 85 VAL A O 1
ATOM 680 N N . ARG A 1 86 ? 0.037 -9.855 -27.102 1.00 78.62 86 ARG A N 1
ATOM 681 C CA . ARG A 1 86 ? -0.739 -10.239 -25.908 1.00 78.62 86 ARG A CA 1
ATOM 682 C C . ARG A 1 86 ? -1.687 -9.158 -25.424 1.00 78.62 86 ARG A C 1
ATOM 684 O O . ARG A 1 86 ? -2.703 -9.488 -24.821 1.00 78.62 86 ARG A O 1
ATOM 691 N N . PHE A 1 87 ? -1.348 -7.894 -25.657 1.00 75.75 87 PHE A N 1
ATOM 692 C CA . PHE A 1 87 ? -2.114 -6.763 -25.140 1.00 75.75 87 PHE A CA 1
ATOM 693 C C . PHE A 1 87 ? -2.697 -5.880 -26.249 1.00 75.75 87 PHE A C 1
ATOM 695 O O . PHE A 1 87 ? -3.455 -4.967 -25.949 1.00 75.75 87 PHE A O 1
ATOM 702 N N . GLY A 1 88 ? -2.374 -6.122 -27.526 1.00 76.31 88 GLY A N 1
ATOM 703 C CA . GLY A 1 88 ? -2.817 -5.258 -28.624 1.00 76.31 88 GLY A CA 1
ATOM 704 C C . GLY A 1 88 ? -2.221 -3.845 -28.573 1.00 76.31 88 GLY A C 1
ATOM 705 O O . GLY A 1 88 ? -2.719 -2.950 -29.254 1.00 76.31 88 GLY A O 1
ATOM 706 N N . ILE A 1 89 ? -1.174 -3.627 -27.770 1.00 83.56 89 ILE A N 1
ATOM 707 C CA . ILE A 1 89 ? -0.583 -2.311 -27.520 1.00 83.56 89 ILE A CA 1
ATOM 708 C C . ILE A 1 89 ? 0.533 -2.064 -28.529 1.00 83.56 89 ILE A C 1
ATOM 710 O O . ILE A 1 89 ? 1.494 -2.828 -28.617 1.00 83.56 89 ILE A O 1
ATOM 714 N N . ARG A 1 90 ? 0.432 -0.953 -29.261 1.00 86.06 90 ARG A N 1
ATOM 715 C CA . ARG A 1 90 ? 1.546 -0.404 -30.038 1.00 86.06 90 ARG A CA 1
ATOM 716 C C . ARG A 1 90 ? 2.270 0.633 -29.192 1.00 86.06 90 ARG A C 1
ATOM 718 O O . ARG A 1 90 ? 1.631 1.525 -28.646 1.00 86.06 90 ARG A O 1
ATOM 725 N N . ILE A 1 91 ? 3.588 0.524 -29.113 1.00 87.62 91 ILE A N 1
ATOM 726 C CA . ILE A 1 91 ? 4.449 1.481 -28.422 1.00 87.62 91 ILE A CA 1
ATOM 727 C C . ILE A 1 91 ? 5.623 1.836 -29.332 1.00 87.62 91 ILE A C 1
ATOM 729 O O . ILE A 1 91 ? 6.078 0.999 -30.106 1.00 87.62 91 ILE A O 1
ATOM 733 N N . ASP A 1 92 ? 6.086 3.081 -29.264 1.00 90.75 92 ASP A N 1
ATOM 734 C CA . ASP A 1 92 ? 7.324 3.500 -29.919 1.00 90.75 92 ASP A CA 1
ATOM 735 C C . ASP A 1 92 ? 8.519 3.072 -29.053 1.00 90.75 92 ASP A C 1
ATOM 737 O O . ASP A 1 92 ? 8.552 3.382 -27.860 1.00 90.75 92 ASP A O 1
ATOM 741 N N . HIS A 1 93 ? 9.522 2.415 -29.645 1.00 91.06 93 HIS A N 1
ATOM 742 C CA . HIS A 1 93 ? 10.802 2.100 -29.003 1.00 91.06 93 HIS A CA 1
ATOM 743 C C . HIS A 1 93 ? 11.425 3.255 -28.203 1.00 91.06 93 HIS A C 1
ATOM 745 O O . HIS A 1 93 ? 12.119 3.003 -27.222 1.00 91.06 93 HIS A O 1
ATOM 751 N N . ARG A 1 94 ? 11.180 4.520 -28.573 1.00 93.50 94 ARG A N 1
ATOM 752 C CA . ARG A 1 94 ? 11.662 5.703 -27.833 1.00 93.50 94 ARG A CA 1
ATOM 753 C C . ARG A 1 94 ? 11.098 5.817 -26.417 1.00 93.50 94 ARG A C 1
ATOM 755 O O . ARG A 1 94 ? 11.718 6.461 -25.579 1.00 93.50 94 ARG A O 1
ATOM 762 N N . ARG A 1 95 ? 9.943 5.200 -26.155 1.00 93.19 95 ARG A N 1
ATOM 763 C CA . ARG A 1 95 ? 9.320 5.113 -24.826 1.00 93.19 95 ARG A CA 1
ATOM 764 C C . ARG A 1 95 ? 9.853 3.937 -24.003 1.00 93.19 95 ARG A C 1
ATOM 766 O O . ARG A 1 95 ? 9.446 3.771 -22.858 1.00 93.19 95 ARG A O 1
ATOM 773 N N . ILE A 1 96 ? 10.742 3.114 -24.566 1.00 95.88 96 ILE A N 1
ATOM 774 C CA . ILE A 1 96 ? 11.337 1.957 -23.893 1.00 95.88 96 ILE A CA 1
ATOM 775 C C . ILE A 1 96 ? 12.790 2.283 -23.543 1.00 95.88 96 ILE A C 1
ATOM 777 O O . ILE A 1 96 ? 13.667 2.338 -24.404 1.00 95.88 96 ILE A O 1
ATOM 781 N N . SER A 1 97 ? 13.053 2.456 -22.252 1.00 94.75 97 SER A N 1
ATOM 782 C CA . SER A 1 97 ? 14.397 2.636 -21.711 1.00 94.75 97 SER A CA 1
ATOM 783 C C . SER A 1 97 ? 14.940 1.298 -21.218 1.00 94.75 97 SER A C 1
ATOM 785 O O . SER A 1 97 ? 14.305 0.630 -20.400 1.00 94.75 97 SER A O 1
ATOM 7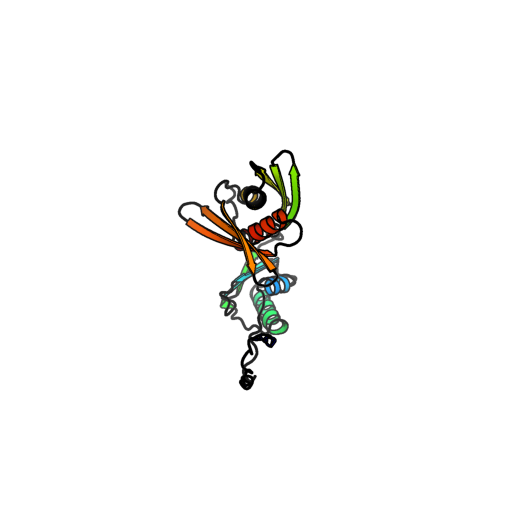87 N N . VAL A 1 98 ? 16.120 0.904 -21.703 1.00 93.75 98 VAL A N 1
ATOM 788 C CA . VAL A 1 98 ? 16.806 -0.322 -21.272 1.00 93.75 98 VAL A CA 1
ATOM 789 C C . VAL A 1 98 ? 18.082 0.043 -20.528 1.00 93.75 98 VAL A C 1
ATOM 791 O O . VAL A 1 98 ? 19.007 0.619 -21.101 1.00 93.75 98 VAL A O 1
ATOM 794 N N . VAL A 1 99 ? 18.155 -0.354 -19.262 1.00 91.12 99 VAL A N 1
ATOM 795 C CA . VAL A 1 99 ? 19.353 -0.250 -18.428 1.00 91.12 99 VAL A CA 1
ATOM 796 C C . VAL A 1 99 ? 20.005 -1.624 -18.345 1.00 91.12 99 VAL A C 1
ATOM 798 O O . VAL A 1 99 ? 19.356 -2.601 -17.974 1.00 91.12 99 VAL A O 1
ATOM 801 N N . GLN A 1 100 ? 21.293 -1.707 -18.685 1.00 89.38 100 GLN A N 1
ATOM 802 C CA . GLN A 1 100 ? 22.034 -2.964 -18.616 1.00 89.38 100 GLN A CA 1
ATOM 803 C C . GLN A 1 100 ? 22.980 -3.009 -17.417 1.00 89.38 100 GLN A C 1
ATOM 805 O O . GLN A 1 100 ? 23.819 -2.121 -17.262 1.00 89.38 100 GLN A O 1
ATOM 810 N N . LEU A 1 101 ? 22.869 -4.057 -16.598 1.00 81.69 101 LEU A N 1
ATOM 811 C CA . LEU A 1 101 ? 23.696 -4.278 -15.405 1.00 81.69 101 LEU A CA 1
ATOM 812 C C . LEU A 1 101 ? 24.431 -5.627 -15.501 1.00 81.69 101 LEU A C 1
ATOM 814 O O . LEU A 1 101 ? 23.900 -6.593 -16.050 1.00 81.69 101 LEU A O 1
ATOM 818 N N . ASP A 1 102 ? 25.667 -5.690 -14.999 1.00 66.69 102 ASP A N 1
ATOM 819 C CA . ASP A 1 102 ? 26.474 -6.917 -14.977 1.00 66.69 102 ASP A CA 1
ATOM 820 C C . ASP A 1 102 ? 26.201 -7.742 -13.724 1.00 66.69 102 ASP A C 1
ATOM 822 O O . ASP A 1 102 ? 26.292 -7.217 -12.617 1.00 66.69 102 ASP A O 1
ATOM 826 N N . GLY A 1 103 ? 25.964 -9.045 -13.910 1.00 55.28 103 GLY A N 1
ATOM 827 C CA . GLY A 1 103 ? 26.395 -10.118 -12.999 1.00 55.28 103 GLY A CA 1
ATOM 828 C C . GLY A 1 103 ? 25.786 -10.198 -11.599 1.00 55.28 103 GLY A C 1
ATOM 829 O O . GLY A 1 103 ? 25.843 -11.252 -10.976 1.00 55.28 103 GLY A O 1
ATOM 830 N N . VAL A 1 104 ? 25.142 -9.156 -11.108 1.00 45.72 104 VAL A N 1
ATOM 831 C CA . VAL A 1 104 ? 24.215 -9.254 -9.996 1.00 45.72 104 VAL A CA 1
ATOM 832 C C . VAL A 1 104 ? 22.890 -9.440 -10.713 1.00 45.72 104 VAL A C 1
ATOM 834 O O . VAL A 1 104 ? 22.478 -8.555 -11.467 1.00 45.72 104 VAL A O 1
ATOM 837 N N . GLN A 1 105 ? 22.213 -10.588 -10.528 1.00 46.16 105 GLN A N 1
ATOM 838 C CA . GLN A 1 105 ? 20.751 -10.537 -10.491 1.00 46.16 105 GLN A CA 1
ATOM 839 C C . GLN A 1 105 ? 20.517 -9.335 -9.613 1.00 46.16 105 GLN A C 1
ATOM 841 O O . GLN A 1 105 ? 20.835 -9.430 -8.430 1.00 46.16 105 GLN A O 1
ATOM 846 N N . ALA A 1 106 ? 20.167 -8.183 -10.186 1.00 43.22 106 ALA A N 1
ATOM 847 C CA . ALA A 1 106 ? 19.800 -7.067 -9.370 1.00 43.22 106 ALA A CA 1
ATOM 848 C C . ALA A 1 106 ? 18.657 -7.682 -8.584 1.00 43.22 106 ALA A C 1
ATOM 850 O O . ALA A 1 106 ? 17.567 -7.896 -9.118 1.00 43.22 106 ALA A O 1
ATOM 851 N N . GLN A 1 107 ? 18.942 -8.064 -7.339 1.00 41.19 107 GLN A N 1
ATOM 852 C CA . GLN A 1 107 ? 17.974 -8.129 -6.292 1.00 41.19 107 GLN A CA 1
ATOM 853 C C . GLN A 1 107 ? 17.588 -6.663 -6.209 1.00 41.19 107 GLN A C 1
ATOM 855 O O . GLN A 1 107 ? 18.045 -5.923 -5.349 1.00 41.19 107 GLN A O 1
ATOM 860 N N . TYR A 1 108 ? 16.800 -6.218 -7.200 1.00 41.31 108 TYR A N 1
ATOM 861 C CA . TYR A 1 108 ? 15.709 -5.327 -6.967 1.00 41.31 108 TYR A CA 1
ATOM 862 C C . TYR A 1 108 ? 15.107 -5.959 -5.750 1.00 41.31 108 TYR A C 1
ATOM 864 O O . TYR A 1 108 ? 14.642 -7.103 -5.858 1.00 41.31 108 TYR A O 1
ATOM 872 N N . PRO A 1 109 ? 15.293 -5.341 -4.581 1.00 43.91 109 PRO A N 1
ATOM 873 C CA . PRO A 1 109 ? 14.689 -5.896 -3.409 1.00 43.91 109 PRO A CA 1
ATOM 874 C C . PRO A 1 109 ? 13.241 -6.114 -3.811 1.00 43.91 109 PRO A C 1
ATOM 876 O O . PRO A 1 109 ? 12.569 -5.186 -4.277 1.00 43.91 109 PRO A O 1
ATOM 879 N N . GLN A 1 110 ? 12.808 -7.376 -3.773 1.00 44.97 110 GLN A N 1
ATOM 880 C CA . GLN A 1 110 ? 11.409 -7.709 -3.927 1.00 44.97 110 GLN A CA 1
ATOM 881 C C . GLN A 1 110 ? 10.751 -7.203 -2.649 1.00 44.97 110 GLN A C 1
ATOM 883 O O . GLN A 1 110 ? 10.323 -7.973 -1.796 1.00 44.97 110 GLN A O 1
ATOM 888 N N . TYR A 1 111 ? 10.737 -5.883 -2.465 1.00 51.44 111 TYR A N 1
ATOM 889 C CA . TYR A 1 111 ? 9.927 -5.224 -1.478 1.00 51.44 111 TYR A CA 1
ATOM 890 C C . TYR A 1 111 ? 8.510 -5.428 -1.995 1.00 51.44 111 TYR A C 1
ATOM 892 O O . TYR A 1 111 ? 7.957 -4.625 -2.748 1.00 51.44 111 TYR A O 1
ATOM 900 N N . GLY A 1 112 ? 7.957 -6.598 -1.674 1.00 59.00 112 GLY A N 1
ATOM 901 C CA . GLY A 1 112 ? 6.551 -6.867 -1.858 1.00 59.00 112 GLY A CA 1
ATOM 902 C C . GLY A 1 112 ? 5.793 -5.744 -1.172 1.00 59.00 112 GLY A C 1
ATOM 903 O O . GLY A 1 112 ? 6.209 -5.262 -0.118 1.00 59.00 112 GLY A O 1
ATOM 904 N N . ARG A 1 113 ? 4.693 -5.294 -1.776 1.00 71.88 113 ARG A N 1
ATOM 905 C CA . ARG A 1 113 ? 3.815 -4.324 -1.115 1.00 71.88 113 ARG A CA 1
ATOM 906 C C . ARG A 1 113 ? 3.508 -4.843 0.292 1.00 71.88 113 ARG A C 1
ATOM 908 O O . ARG A 1 113 ? 3.165 -6.023 0.385 1.00 71.88 113 ARG A O 1
ATOM 915 N N . PRO A 1 114 ? 3.624 -4.025 1.351 1.00 82.88 114 PR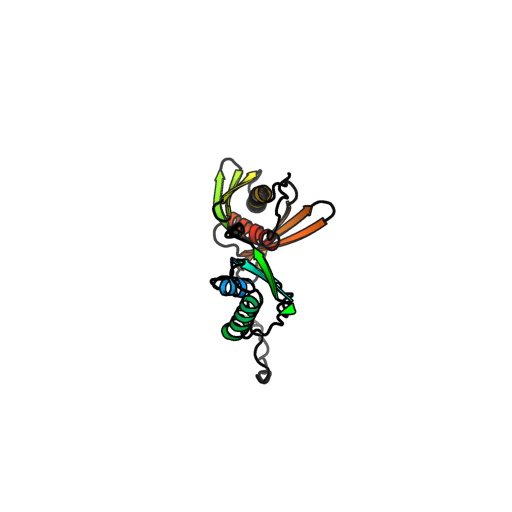O A N 1
ATOM 916 C CA . PRO A 1 114 ? 3.255 -4.459 2.684 1.00 82.88 114 PRO A CA 1
ATOM 917 C C . PRO A 1 114 ? 1.863 -5.089 2.699 1.00 82.88 114 PRO A C 1
ATOM 919 O O . PRO A 1 114 ? 0.894 -4.513 2.191 1.00 82.88 114 PRO A O 1
ATOM 922 N N . ARG A 1 115 ? 1.778 -6.296 3.259 1.00 86.62 115 ARG A N 1
ATOM 923 C CA . ARG A 1 115 ? 0.536 -7.058 3.430 1.00 86.62 115 ARG A CA 1
ATOM 924 C C . ARG A 1 115 ? 0.330 -7.364 4.897 1.00 86.62 115 ARG A C 1
ATOM 926 O O . ARG A 1 115 ? 1.279 -7.709 5.590 1.00 86.62 115 ARG A O 1
ATOM 933 N N . ILE A 1 116 ? -0.913 -7.294 5.354 1.00 92.25 116 ILE A N 1
ATOM 934 C CA . ILE A 1 116 ? -1.263 -7.701 6.715 1.00 92.25 116 ILE A CA 1
ATOM 935 C C . ILE A 1 116 ? -1.057 -9.210 6.835 1.00 92.25 116 ILE A C 1
ATOM 937 O O . ILE A 1 116 ? -1.655 -9.979 6.084 1.00 92.25 116 ILE A O 1
ATOM 941 N N . GLN A 1 117 ? -0.208 -9.619 7.773 1.00 92.25 117 GLN A N 1
ATOM 942 C CA . GLN A 1 117 ? -0.044 -11.015 8.171 1.00 92.25 117 GLN A CA 1
ATOM 943 C C . GLN A 1 117 ? -0.854 -11.315 9.433 1.00 92.25 117 GLN A C 1
ATOM 945 O O . GLN A 1 117 ? -1.439 -12.388 9.556 1.00 92.25 117 GLN A O 1
ATOM 950 N N . LYS A 1 118 ? -0.879 -10.372 10.382 1.00 94.69 118 LYS A N 1
ATOM 951 C CA . LYS A 1 118 ? -1.594 -10.533 11.648 1.00 94.69 118 LYS A CA 1
ATOM 952 C C . LYS A 1 118 ? -1.984 -9.187 12.243 1.00 94.69 118 LYS A C 1
ATOM 954 O O . LYS A 1 118 ? -1.213 -8.235 12.169 1.00 94.69 118 LYS A O 1
ATOM 959 N N . LEU A 1 119 ? -3.135 -9.152 12.905 1.00 95.25 119 LEU A N 1
ATOM 960 C CA . LEU A 1 119 ? -3.563 -8.067 13.781 1.00 95.25 119 LEU A CA 1
ATOM 961 C C . LEU A 1 119 ? -3.962 -8.661 15.137 1.00 95.25 119 LEU A C 1
ATOM 963 O O . LEU A 1 119 ? -4.557 -9.735 15.203 1.00 95.25 119 LEU A O 1
ATOM 967 N N . SER A 1 120 ? -3.570 -8.007 16.228 1.00 94.69 120 SER A N 1
ATOM 968 C CA . SER A 1 120 ? -3.897 -8.448 17.588 1.00 94.69 120 SER A CA 1
ATOM 969 C C . SER A 1 120 ? -3.987 -7.271 18.551 1.00 94.69 120 SER A C 1
ATOM 971 O O . SER A 1 120 ? -3.220 -6.318 18.430 1.00 94.69 120 SER A O 1
ATOM 973 N N . LYS A 1 121 ? -4.873 -7.372 19.542 1.00 92.94 121 LYS A N 1
ATOM 974 C CA . LYS A 1 121 ? -5.034 -6.411 20.640 1.00 92.94 121 LYS A CA 1
ATOM 975 C C . LYS A 1 121 ? -4.605 -7.083 21.945 1.00 92.94 121 LYS A C 1
ATOM 977 O O . LYS A 1 121 ? -5.086 -8.172 22.252 1.00 92.94 121 LYS A O 1
ATOM 982 N N . LYS A 1 122 ? -3.694 -6.459 22.695 1.00 89.19 122 LYS A N 1
ATOM 983 C CA . LYS A 1 122 ? -3.268 -6.925 24.023 1.00 89.19 122 LYS A CA 1
ATOM 984 C C . LYS A 1 122 ? -2.889 -5.729 24.896 1.00 89.19 122 LYS A C 1
ATOM 986 O O . LYS A 1 122 ? -2.210 -4.832 24.412 1.00 89.19 122 LYS A O 1
ATOM 991 N N . ASP A 1 123 ? -3.338 -5.719 26.150 1.00 88.88 123 ASP A N 1
ATOM 992 C CA . ASP A 1 123 ? -2.958 -4.727 27.171 1.00 88.88 123 ASP A CA 1
ATOM 993 C C . ASP A 1 123 ? -3.128 -3.261 26.713 1.00 88.88 123 ASP A C 1
ATOM 995 O O . ASP A 1 123 ? -2.248 -2.427 26.901 1.00 88.88 123 ASP A O 1
ATOM 999 N N . GLY A 1 124 ? -4.246 -2.947 26.042 1.00 89.56 124 GLY A N 1
ATOM 1000 C CA . GLY A 1 124 ? -4.505 -1.591 25.528 1.00 89.56 124 GLY A CA 1
ATOM 1001 C C . GLY A 1 124 ? -3.620 -1.180 24.344 1.00 89.56 124 GLY A C 1
ATOM 1002 O O . GLY A 1 124 ? -3.544 -0.003 24.005 1.00 89.56 124 GLY A O 1
ATOM 1003 N N . VAL A 1 125 ? -2.949 -2.129 23.690 1.00 94.00 125 VAL A N 1
ATOM 1004 C CA . VAL A 1 125 ? -2.118 -1.888 22.506 1.00 94.00 125 VAL A CA 1
ATOM 1005 C C . VAL A 1 125 ? -2.626 -2.724 21.339 1.00 94.00 125 VAL A C 1
ATOM 1007 O O . VAL A 1 125 ? -2.818 -3.938 21.449 1.00 94.00 125 VAL A O 1
ATOM 1010 N N . LEU A 1 126 ? -2.823 -2.069 20.196 1.00 96.06 126 LEU A N 1
ATOM 1011 C CA . LEU A 1 126 ? -3.048 -2.732 18.920 1.00 96.06 126 LEU A CA 1
ATOM 1012 C C . LEU A 1 126 ? -1.694 -2.971 18.261 1.00 96.06 126 LEU A C 1
ATOM 1014 O O . LEU A 1 126 ? -0.933 -2.030 18.034 1.00 96.06 126 LEU A O 1
ATOM 1018 N N . GLN A 1 127 ? -1.400 -4.228 17.953 1.00 97.38 127 GLN A N 1
ATOM 1019 C CA . GLN A 1 127 ? -0.204 -4.637 17.234 1.00 97.38 127 GLN A CA 1
ATOM 1020 C C . GLN A 1 127 ? -0.586 -5.212 15.872 1.00 97.38 127 GLN A C 1
ATOM 1022 O O . GLN A 1 127 ? -1.445 -6.092 15.781 1.00 97.38 127 GLN A O 1
ATOM 1027 N N . ILE A 1 128 ? 0.095 -4.752 14.826 1.00 97.38 128 ILE A N 1
ATOM 1028 C CA . ILE A 1 128 ? -0.025 -5.286 13.472 1.00 97.38 128 ILE A CA 1
ATOM 1029 C C . ILE A 1 128 ? 1.315 -5.839 12.998 1.00 97.38 128 ILE A C 1
ATOM 1031 O O . ILE A 1 128 ? 2.371 -5.287 13.298 1.00 97.38 128 ILE A O 1
ATOM 1035 N N . VAL A 1 129 ? 1.267 -6.943 12.264 1.00 95.94 129 VAL A N 1
ATOM 1036 C CA . VAL A 1 129 ? 2.421 -7.574 11.629 1.00 95.94 129 VAL A CA 1
ATOM 1037 C C . VAL A 1 129 ? 2.222 -7.487 10.124 1.00 95.94 129 VAL A C 1
ATOM 1039 O O . VAL A 1 129 ? 1.218 -7.983 9.603 1.00 95.94 129 VAL A O 1
ATOM 1042 N N . LEU A 1 130 ? 3.158 -6.834 9.438 1.00 90.06 130 LEU A N 1
ATOM 1043 C CA . LEU A 1 130 ? 3.166 -6.687 7.988 1.00 90.06 130 LEU A CA 1
ATOM 1044 C C . LEU A 1 130 ? 4.284 -7.530 7.375 1.00 90.06 130 LEU A C 1
ATOM 1046 O O . LEU A 1 130 ? 5.410 -7.501 7.862 1.00 90.06 130 LEU A O 1
ATOM 1050 N N . ALA A 1 131 ? 3.983 -8.229 6.285 1.00 84.62 131 ALA A N 1
ATOM 1051 C CA . ALA A 1 131 ? 4.972 -8.909 5.455 1.00 84.62 131 ALA A CA 1
ATOM 1052 C C . ALA A 1 131 ? 5.359 -8.032 4.253 1.00 84.62 131 ALA A C 1
ATOM 1054 O O . ALA A 1 131 ? 4.477 -7.486 3.581 1.00 84.62 131 ALA A O 1
ATOM 1055 N N . VAL A 1 132 ? 6.662 -7.914 3.985 1.00 78.19 132 VAL A N 1
ATOM 1056 C CA . VAL A 1 132 ? 7.265 -7.117 2.901 1.00 78.19 132 VAL A CA 1
ATOM 1057 C C . VAL A 1 132 ? 8.378 -7.944 2.252 1.00 78.19 132 VAL A C 1
ATOM 1059 O O . VAL A 1 132 ? 9.521 -7.929 2.710 1.00 78.19 132 VAL A O 1
ATOM 1062 N N . GLY A 1 133 ? 8.052 -8.697 1.198 1.00 72.50 133 GLY A N 1
ATOM 1063 C CA . GLY A 1 133 ? 8.968 -9.730 0.696 1.00 72.50 133 GLY A CA 1
ATOM 1064 C C . GLY A 1 133 ? 9.253 -10.754 1.799 1.00 72.50 133 GLY A C 1
ATOM 1065 O O . GLY A 1 133 ? 8.310 -11.262 2.405 1.00 72.50 133 GLY A O 1
ATOM 1066 N N . ASP A 1 134 ? 10.532 -10.974 2.108 1.00 70.25 134 ASP A N 1
ATOM 1067 C CA . ASP A 1 134 ? 10.979 -11.861 3.195 1.00 70.25 134 ASP A CA 1
ATOM 1068 C C . ASP A 1 134 ? 11.049 -11.170 4.572 1.00 70.25 134 ASP A C 1
ATOM 1070 O O . ASP A 1 134 ? 11.330 -11.810 5.585 1.00 70.25 134 ASP A O 1
ATOM 1074 N N . ASN A 1 135 ? 10.785 -9.859 4.636 1.00 74.94 135 ASN A N 1
ATOM 1075 C CA . ASN A 1 135 ? 10.858 -9.089 5.875 1.00 74.94 135 ASN A CA 1
ATOM 1076 C C . ASN A 1 135 ? 9.512 -9.032 6.603 1.00 74.94 135 ASN A C 1
ATOM 1078 O O . ASN A 1 135 ? 8.444 -8.974 5.985 1.00 74.94 135 ASN A O 1
ATOM 1082 N N . ILE A 1 136 ? 9.584 -8.948 7.932 1.00 83.88 136 ILE A N 1
ATOM 1083 C CA . ILE A 1 136 ? 8.437 -8.740 8.816 1.00 83.88 136 ILE A CA 1
ATOM 1084 C C . ILE A 1 136 ? 8.594 -7.409 9.550 1.00 83.88 136 ILE A C 1
ATOM 1086 O O . ILE A 1 136 ? 9.606 -7.168 10.205 1.00 83.88 136 ILE A O 1
ATOM 1090 N N . LEU A 1 137 ? 7.569 -6.563 9.471 1.00 86.94 137 LEU A N 1
ATOM 1091 C CA . LEU A 1 137 ? 7.493 -5.284 10.175 1.00 86.94 137 LEU A CA 1
ATOM 1092 C C . LEU A 1 137 ? 6.413 -5.348 11.250 1.00 86.94 137 LEU A C 1
ATOM 1094 O O . LEU A 1 137 ? 5.325 -5.880 11.016 1.00 86.94 137 LEU A O 1
ATOM 1098 N N . VAL A 1 138 ? 6.693 -4.775 12.422 1.00 94.62 138 VAL A N 1
ATOM 1099 C CA . VAL A 1 138 ? 5.759 -4.791 13.555 1.00 94.62 138 VAL A CA 1
ATOM 1100 C C . VAL A 1 138 ? 5.336 -3.375 13.914 1.00 94.62 138 VAL A C 1
ATOM 1102 O O . VAL A 1 138 ? 6.107 -2.568 14.426 1.00 94.62 138 VAL A O 1
ATOM 1105 N N . GLY A 1 139 ? 4.068 -3.082 13.669 1.00 95.62 139 GLY A N 1
ATOM 1106 C CA . GLY A 1 139 ? 3.417 -1.824 13.993 1.00 95.62 139 GLY A CA 1
ATOM 1107 C C . GLY A 1 139 ? 2.708 -1.874 15.332 1.00 95.62 139 GLY A C 1
ATOM 1108 O O . GLY A 1 139 ? 2.116 -2.900 15.667 1.00 95.62 139 GLY A O 1
ATOM 1109 N N . LYS A 1 140 ? 2.731 -0.777 16.092 1.00 96.44 140 LYS A N 1
ATOM 1110 C CA . LYS A 1 140 ? 2.011 -0.670 17.364 1.00 96.44 140 LYS A CA 1
ATOM 1111 C C . LYS A 1 140 ? 1.316 0.678 17.484 1.00 96.44 140 LYS A C 1
ATOM 1113 O O . LYS A 1 1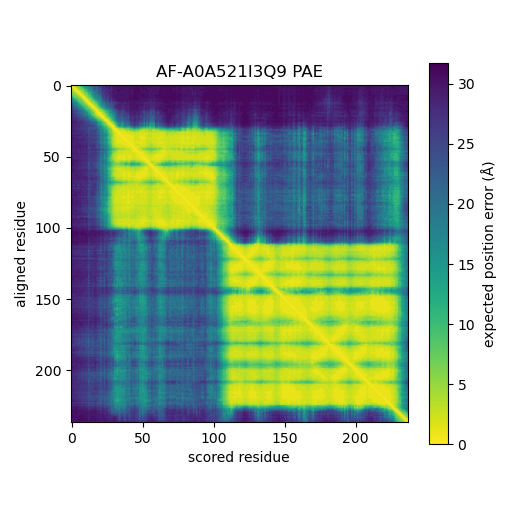40 ? 1.851 1.696 17.055 1.00 96.44 140 LYS A O 1
ATOM 1118 N N . ALA A 1 141 ? 0.149 0.681 18.113 1.00 96.62 141 ALA A N 1
ATOM 1119 C CA . ALA A 1 141 ? -0.536 1.896 18.526 1.00 96.62 141 ALA A CA 1
ATOM 1120 C C . ALA A 1 141 ? -1.257 1.677 19.856 1.00 96.62 141 ALA A C 1
ATOM 1122 O O . ALA A 1 141 ? -1.865 0.630 20.080 1.00 96.62 141 ALA A O 1
ATOM 1123 N N . SER A 1 142 ? -1.198 2.686 20.724 1.00 94.00 142 SER A N 1
ATOM 1124 C CA . SER A 1 142 ? -1.997 2.708 21.948 1.00 94.00 142 SER A CA 1
ATOM 1125 C C . SER A 1 142 ? -3.484 2.855 21.609 1.00 94.00 142 SER A C 1
ATOM 1127 O O . SER A 1 142 ? -3.842 3.637 20.721 1.00 94.00 142 SER A O 1
ATOM 1129 N N . LEU A 1 143 ? -4.319 2.105 22.325 1.00 88.50 143 LEU A N 1
ATOM 1130 C CA . LEU A 1 143 ? -5.778 2.162 22.347 1.00 88.50 143 LEU A CA 1
ATOM 1131 C C . LEU A 1 143 ? -6.198 2.782 23.689 1.00 88.50 143 LEU A C 1
ATOM 1133 O O . LEU A 1 143 ? -6.470 2.043 24.636 1.00 88.50 143 LEU A O 1
ATOM 1137 N N . PRO A 1 144 ? -6.185 4.120 23.813 1.00 75.25 144 PRO A N 1
ATOM 1138 C CA . PRO A 1 144 ? -6.441 4.778 25.090 1.00 75.25 144 PRO A CA 1
ATOM 1139 C C . PRO A 1 144 ? -7.887 4.597 25.568 1.00 75.25 144 PRO A C 1
ATOM 1141 O O . PRO A 1 144 ? -8.108 4.532 26.772 1.00 75.25 144 PRO A O 1
ATOM 1144 N N . ASN A 1 145 ? -8.848 4.484 24.645 1.00 80.75 145 ASN A N 1
ATOM 1145 C CA . ASN A 1 145 ? -10.273 4.345 24.942 1.00 80.75 145 ASN A CA 1
ATOM 1146 C C . ASN A 1 145 ? -10.926 3.280 24.050 1.00 80.75 145 ASN A C 1
ATOM 1148 O O . ASN A 1 145 ? -10.437 2.983 22.955 1.00 80.75 145 ASN A O 1
ATOM 1152 N N . GLU A 1 146 ? -12.068 2.751 24.492 1.00 71.38 146 GLU A N 1
ATOM 1153 C CA . GLU A 1 146 ? -12.985 2.015 23.615 1.00 71.38 146 GLU A CA 1
ATOM 1154 C C . GLU A 1 146 ? -13.557 2.966 22.548 1.00 71.38 146 GLU A C 1
ATOM 1156 O O . GLU A 1 146 ? -13.951 4.090 22.856 1.00 71.38 146 GLU A O 1
ATOM 1161 N N . GLY A 1 147 ? -13.581 2.532 21.286 1.00 76.06 147 GLY A N 1
ATOM 1162 C CA . GLY A 1 147 ? -14.030 3.318 20.132 1.00 76.06 147 GLY A CA 1
ATOM 1163 C C . GLY A 1 147 ? -12.894 3.868 19.260 1.00 76.06 147 GLY A C 1
ATOM 1164 O O . GLY A 1 147 ? -13.117 4.172 18.087 1.00 76.06 147 GLY A O 1
ATOM 1165 N N . ASP A 1 148 ? -11.661 3.935 19.775 1.00 87.50 148 ASP A N 1
ATOM 1166 C CA . ASP A 1 148 ? -10.487 4.409 19.026 1.00 87.50 148 ASP A CA 1
ATOM 1167 C C . ASP A 1 148 ? -9.833 3.313 18.156 1.00 87.50 148 ASP A C 1
ATOM 1169 O O . ASP A 1 148 ? -8.793 3.542 17.527 1.00 87.50 148 ASP A O 1
ATOM 1173 N N . GLU A 1 149 ? -10.435 2.120 18.077 1.00 92.56 149 GLU A N 1
ATOM 1174 C CA . GLU A 1 149 ? -9.899 0.944 17.383 1.00 92.56 149 GLU A CA 1
ATOM 1175 C C . GLU A 1 149 ? -9.495 1.203 15.932 1.00 92.56 149 GLU A C 1
ATOM 1177 O O . GLU A 1 149 ? -8.449 0.723 15.487 1.00 92.56 149 GLU A O 1
ATOM 1182 N N . LEU A 1 150 ? -10.305 1.955 15.186 1.00 95.19 150 LEU A N 1
ATOM 1183 C CA . LEU A 1 150 ? -10.044 2.229 13.771 1.00 95.19 150 LEU A CA 1
ATOM 1184 C C . LEU A 1 150 ? -8.816 3.128 13.613 1.00 95.19 150 LEU A C 1
ATOM 1186 O O . LEU A 1 150 ? -7.892 2.822 12.855 1.00 95.19 150 LEU A O 1
ATOM 1190 N N . ARG A 1 151 ? -8.769 4.213 14.389 1.00 95.56 151 ARG A N 1
ATOM 1191 C CA . ARG A 1 151 ? -7.654 5.159 14.371 1.00 95.56 151 ARG A CA 1
ATOM 1192 C C . ARG A 1 151 ? -6.370 4.506 14.882 1.00 95.56 151 ARG A C 1
ATOM 1194 O O . ARG A 1 151 ? -5.304 4.739 14.313 1.00 95.56 151 ARG A O 1
ATOM 1201 N N . ALA A 1 152 ? -6.452 3.657 15.906 1.00 96.50 152 ALA A N 1
ATOM 1202 C CA . ALA A 1 152 ? -5.315 2.881 16.393 1.00 96.50 152 ALA A CA 1
ATOM 1203 C C . ALA A 1 152 ? -4.821 1.866 15.352 1.00 96.50 152 ALA A C 1
ATOM 1205 O O . ALA A 1 152 ? -3.614 1.757 15.149 1.00 96.50 152 ALA A O 1
ATOM 1206 N N . ALA A 1 153 ? -5.718 1.176 14.639 1.00 97.06 153 ALA A N 1
ATOM 1207 C CA . ALA A 1 153 ? -5.333 0.261 13.566 1.00 97.06 153 ALA A CA 1
ATOM 1208 C C . ALA A 1 153 ? -4.571 0.984 12.446 1.00 97.06 153 ALA A C 1
ATOM 1210 O O . ALA A 1 153 ? -3.488 0.543 12.053 1.00 97.06 153 ALA A O 1
ATOM 1211 N N . ALA A 1 154 ? -5.079 2.138 12.002 1.00 97.50 154 ALA A N 1
ATOM 1212 C CA . ALA A 1 154 ? -4.395 2.978 11.022 1.00 97.50 154 ALA A CA 1
ATOM 1213 C C . ALA A 1 154 ? -3.016 3.436 11.533 1.00 97.50 154 ALA A C 1
ATOM 1215 O O . ALA A 1 154 ? -2.011 3.285 10.841 1.00 97.50 154 ALA A O 1
ATOM 1216 N N . ARG A 1 155 ? -2.926 3.913 12.782 1.00 97.19 155 ARG A N 1
ATOM 1217 C CA . ARG A 1 155 ? -1.650 4.326 13.396 1.00 97.19 155 ARG A CA 1
ATOM 1218 C C . ARG A 1 155 ? -0.655 3.177 13.534 1.00 97.19 155 ARG A C 1
ATOM 1220 O O . ARG A 1 155 ? 0.534 3.400 13.338 1.00 97.19 155 ARG A O 1
ATOM 1227 N N . ALA A 1 156 ? -1.113 1.964 13.839 1.00 97.44 156 ALA A N 1
ATOM 1228 C CA . ALA A 1 156 ? -0.244 0.796 13.918 1.00 97.44 156 ALA A CA 1
ATOM 1229 C C . ALA A 1 156 ? 0.340 0.458 12.538 1.00 97.44 156 ALA A C 1
ATOM 1231 O O . ALA A 1 156 ? 1.532 0.175 12.444 1.00 97.44 156 ALA A O 1
ATOM 1232 N N . VAL A 1 157 ? -0.453 0.559 11.462 1.00 96.44 157 VAL A N 1
ATOM 1233 C CA . VAL A 1 157 ? 0.058 0.432 10.085 1.00 96.44 157 VAL A CA 1
ATOM 1234 C C . VAL A 1 157 ? 1.108 1.498 9.797 1.00 96.44 157 VAL A C 1
ATOM 1236 O O . VAL A 1 157 ? 2.194 1.149 9.344 1.00 96.44 157 VAL A O 1
ATOM 1239 N N . ILE A 1 158 ? 0.826 2.770 10.102 1.00 95.50 158 ILE A N 1
ATOM 1240 C CA . ILE A 1 158 ? 1.793 3.858 9.907 1.00 95.50 158 ILE A CA 1
ATOM 1241 C C . ILE A 1 158 ? 3.093 3.584 10.671 1.00 95.50 158 ILE A C 1
ATOM 1243 O O . ILE A 1 158 ? 4.160 3.627 10.071 1.00 95.50 158 ILE A O 1
ATOM 1247 N N . HIS A 1 159 ? 3.016 3.184 11.942 1.00 95.12 159 HIS A N 1
ATOM 1248 C CA . HIS A 1 159 ? 4.190 2.828 12.742 1.00 95.12 159 HIS A CA 1
ATOM 1249 C C . HIS A 1 159 ? 5.013 1.680 12.130 1.00 95.12 159 HIS A C 1
ATOM 1251 O O . HIS A 1 159 ? 6.239 1.687 12.215 1.00 95.12 159 HIS A O 1
ATOM 1257 N N . ALA A 1 160 ? 4.367 0.671 11.532 1.00 92.31 160 ALA A N 1
ATOM 1258 C CA . ALA A 1 160 ? 5.077 -0.396 10.822 1.00 92.31 160 ALA A CA 1
ATOM 1259 C C . ALA A 1 160 ? 5.746 0.126 9.542 1.00 92.31 160 ALA A C 1
ATOM 1261 O O . ALA A 1 160 ? 6.887 -0.215 9.252 1.00 92.31 160 ALA A O 1
ATOM 1262 N N . VAL A 1 161 ? 5.036 0.951 8.773 1.00 87.19 161 VAL A N 1
ATOM 1263 C CA . VAL A 1 161 ? 5.501 1.475 7.484 1.00 87.19 161 VAL A CA 1
ATOM 1264 C C . VAL A 1 161 ? 6.636 2.484 7.660 1.00 87.19 161 VAL A C 1
ATOM 1266 O O . VAL A 1 161 ? 7.579 2.472 6.879 1.00 87.19 161 VAL A O 1
ATOM 1269 N N . GLU A 1 162 ? 6.622 3.310 8.702 1.00 83.88 162 GLU A N 1
ATOM 1270 C CA . GLU A 1 162 ? 7.716 4.249 8.975 1.00 83.88 162 GLU A CA 1
ATOM 1271 C C . GLU A 1 162 ? 9.042 3.547 9.304 1.00 83.88 162 GLU A C 1
ATOM 1273 O O . GLU A 1 162 ? 10.104 4.098 9.016 1.00 83.88 162 GLU A O 1
ATOM 1278 N N . GLN A 1 163 ? 9.008 2.306 9.809 1.00 82.69 163 GLN A N 1
ATOM 1279 C CA . GLN A 1 163 ? 10.220 1.487 9.967 1.00 82.69 163 GLN A CA 1
ATOM 1280 C C . GLN A 1 163 ? 10.842 1.130 8.614 1.00 82.69 163 GLN A C 1
ATOM 1282 O O . GLN A 1 163 ? 12.064 1.099 8.497 1.00 82.69 163 GLN A O 1
ATOM 1287 N N . LEU A 1 164 ? 10.013 0.909 7.586 1.00 73.19 164 LEU A N 1
ATOM 1288 C CA . LEU A 1 164 ? 10.486 0.700 6.216 1.00 73.19 164 LEU A CA 1
ATOM 1289 C C . LEU A 1 164 ? 11.107 1.978 5.641 1.00 73.19 164 LEU A C 1
ATOM 1291 O O . LEU A 1 164 ? 12.097 1.907 4.923 1.00 73.19 164 LEU A O 1
ATOM 1295 N N . LEU A 1 165 ? 10.533 3.138 5.971 1.00 69.81 165 LEU A N 1
ATOM 1296 C CA . LEU A 1 165 ? 11.004 4.447 5.508 1.00 69.81 165 LEU A CA 1
ATOM 1297 C C . LEU A 1 165 ? 12.230 4.965 6.269 1.00 69.81 165 LEU A C 1
ATOM 1299 O O . LEU A 1 165 ? 12.808 5.970 5.861 1.00 69.81 165 LEU A O 1
ATOM 1303 N N . GLN A 1 166 ? 12.578 4.344 7.402 1.00 71.75 166 GLN A N 1
ATOM 1304 C CA . GLN A 1 166 ? 13.631 4.795 8.323 1.00 71.75 166 GLN A CA 1
ATOM 1305 C C . GLN A 1 166 ? 13.509 6.278 8.723 1.00 71.75 166 GLN A C 1
ATOM 1307 O O . GLN A 1 166 ? 14.484 6.907 9.123 1.00 71.75 166 GLN A O 1
ATOM 1312 N N . THR A 1 167 ? 12.302 6.839 8.623 1.00 67.62 167 THR A N 1
ATOM 1313 C CA . THR A 1 167 ? 12.031 8.257 8.862 1.00 67.62 167 THR A CA 1
ATOM 1314 C C . THR A 1 167 ? 10.734 8.370 9.665 1.00 67.62 167 THR A C 1
ATOM 1316 O O . THR A 1 167 ? 9.651 8.383 9.079 1.00 67.62 167 THR A O 1
ATOM 1319 N N . PRO A 1 168 ? 10.804 8.375 11.006 1.00 74.12 168 PRO A N 1
ATOM 1320 C CA . PRO A 1 168 ? 9.613 8.457 11.844 1.00 74.12 168 PRO A CA 1
ATOM 1321 C C . PRO A 1 168 ? 8.939 9.833 11.730 1.00 74.12 168 PRO A C 1
ATOM 1323 O O . PRO A 1 168 ? 9.611 10.857 11.610 1.00 74.12 168 PRO A O 1
ATOM 1326 N N . GLY A 1 169 ? 7.608 9.864 11.810 1.00 77.50 169 GLY A N 1
ATOM 1327 C CA . GLY A 1 169 ? 6.800 11.090 11.824 1.00 77.50 169 GLY A CA 1
ATOM 1328 C C . GLY A 1 169 ? 6.490 11.708 10.455 1.00 77.50 169 GLY A C 1
ATOM 1329 O O . GLY A 1 169 ? 5.808 12.737 10.394 1.00 77.50 169 GLY A O 1
ATOM 1330 N N . VAL A 1 170 ? 6.944 11.098 9.356 1.00 81.00 170 VAL A N 1
ATOM 1331 C CA . VAL A 1 170 ? 6.632 11.555 7.989 1.00 81.00 170 VAL A CA 1
ATOM 1332 C C . VAL A 1 170 ? 5.202 11.230 7.583 1.00 81.00 170 VAL A C 1
ATOM 1334 O O . VAL A 1 170 ? 4.675 11.852 6.665 1.00 81.00 170 VAL A O 1
ATOM 1337 N N . LEU A 1 171 ? 4.554 10.282 8.259 1.00 89.56 171 LEU A N 1
ATOM 1338 C CA . LEU A 1 171 ? 3.173 9.900 8.014 1.00 89.56 171 LEU A CA 1
ATOM 1339 C C . LEU A 1 171 ? 2.317 10.186 9.251 1.00 89.56 171 LEU A C 1
ATOM 1341 O O . LEU A 1 171 ? 2.676 9.873 10.383 1.00 89.56 171 LEU A O 1
ATOM 1345 N N . ALA A 1 172 ? 1.133 10.753 9.039 1.00 93.31 172 ALA A N 1
ATOM 1346 C CA . ALA A 1 172 ? 0.177 11.004 10.110 1.00 93.31 172 ALA A CA 1
ATOM 1347 C C . ALA A 1 172 ? -1.243 10.667 9.665 1.00 93.31 172 ALA A C 1
ATOM 1349 O O . ALA A 1 172 ? -1.718 11.159 8.644 1.00 93.31 172 ALA A O 1
ATOM 1350 N N . VAL A 1 173 ? -1.946 9.862 10.461 1.00 96.81 173 VAL A N 1
ATOM 1351 C CA . VAL A 1 173 ? -3.382 9.624 10.269 1.00 96.81 173 VAL A CA 1
ATOM 1352 C C . VAL A 1 173 ? -4.129 10.897 10.653 1.00 96.81 173 VAL A C 1
ATOM 1354 O O . VAL A 1 173 ? -4.076 11.308 11.812 1.00 96.81 173 VAL A O 1
ATOM 1357 N N . LEU A 1 174 ? -4.814 11.514 9.691 1.00 96.19 174 LEU A N 1
ATOM 1358 C CA . LEU A 1 174 ? -5.665 12.676 9.941 1.00 96.19 174 LEU A CA 1
ATOM 1359 C C . LEU A 1 174 ? -7.081 12.237 10.308 1.00 96.19 174 LEU A C 1
ATOM 1361 O O . LEU A 1 174 ? -7.643 12.691 11.303 1.00 96.19 174 LEU A O 1
ATOM 1365 N N . GLU A 1 175 ? -7.636 11.313 9.526 1.00 95.69 175 GLU A N 1
ATOM 1366 C CA . GLU A 1 175 ? -9.032 10.914 9.648 1.00 95.69 175 GLU A CA 1
ATOM 1367 C C . GLU A 1 175 ? -9.242 9.450 9.272 1.00 95.69 175 GLU A C 1
ATOM 1369 O O . GLU A 1 175 ? -8.556 8.909 8.406 1.00 95.69 175 GLU A O 1
ATOM 1374 N N . THR A 1 176 ? -10.205 8.825 9.945 1.00 96.69 176 THR A N 1
ATOM 1375 C CA . THR A 1 176 ? -10.702 7.477 9.673 1.00 96.69 176 THR A CA 1
ATOM 1376 C C . THR A 1 176 ? -12.219 7.523 9.744 1.00 96.69 176 THR A C 1
ATOM 1378 O O . THR A 1 176 ? -12.753 7.990 10.751 1.00 96.69 176 THR A O 1
ATOM 1381 N N . GLN A 1 177 ? -12.906 7.017 8.727 1.00 95.50 177 GLN A N 1
ATOM 1382 C CA . GLN A 1 177 ? -14.362 7.081 8.648 1.00 95.50 177 GLN A CA 1
ATOM 1383 C C . GLN A 1 177 ? -14.945 5.784 8.085 1.00 95.50 177 GLN A C 1
ATOM 1385 O O . GLN A 1 177 ? -14.322 5.114 7.263 1.00 95.50 177 GLN A O 1
ATOM 1390 N N . ILE A 1 178 ? -16.160 5.447 8.521 1.00 95.88 178 ILE A N 1
ATOM 1391 C CA . ILE A 1 178 ? -17.010 4.444 7.875 1.00 95.88 178 ILE A CA 1
ATOM 1392 C C . ILE A 1 178 ? -18.142 5.189 7.175 1.00 95.88 178 ILE A C 1
ATOM 1394 O O . ILE A 1 178 ? -18.854 5.965 7.812 1.00 95.88 178 ILE A O 1
ATOM 1398 N N . VAL A 1 179 ? -18.310 4.942 5.881 1.00 96.19 179 VAL A N 1
ATOM 1399 C CA . VAL A 1 179 ? -19.397 5.498 5.071 1.00 96.19 179 VAL A CA 1
ATOM 1400 C C . VAL A 1 179 ? -20.274 4.356 4.569 1.00 96.19 179 VAL A C 1
ATOM 1402 O O . VAL A 1 179 ? -19.771 3.324 4.125 1.00 96.19 179 VAL A O 1
ATOM 1405 N N . GLU A 1 180 ? -21.590 4.528 4.646 1.00 95.06 180 GLU A N 1
ATOM 1406 C CA . GLU A 1 180 ? -22.548 3.606 4.033 1.00 95.06 180 GLU A CA 1
ATOM 1407 C C . GLU A 1 180 ? -22.715 3.960 2.551 1.00 95.06 180 GLU A C 1
ATOM 1409 O O . GLU A 1 180 ? -23.039 5.092 2.195 1.00 95.06 180 GLU A O 1
ATOM 1414 N N . MET A 1 181 ? -22.453 2.992 1.676 1.00 91.31 181 MET A N 1
ATOM 1415 C CA . MET A 1 181 ? -22.574 3.117 0.228 1.00 91.31 181 MET A CA 1
ATOM 1416 C C . MET A 1 181 ? -23.392 1.937 -0.296 1.00 91.31 181 MET A C 1
ATOM 1418 O O . MET A 1 181 ? -22.884 0.823 -0.441 1.00 91.31 181 MET A O 1
ATOM 1422 N N . ASN A 1 182 ? -24.668 2.193 -0.590 1.00 92.69 182 ASN A N 1
ATOM 1423 C CA . ASN A 1 182 ? -25.662 1.155 -0.873 1.00 92.69 182 ASN A CA 1
ATOM 1424 C C . ASN A 1 182 ? -25.763 0.154 0.301 1.00 92.69 182 ASN A C 1
ATOM 1426 O O . ASN A 1 182 ? -25.900 0.575 1.444 1.00 92.69 182 ASN A O 1
ATOM 1430 N N . GLU A 1 183 ? -25.659 -1.151 0.047 1.00 91.31 183 GLU A N 1
ATOM 1431 C CA . GLU A 1 183 ? -25.679 -2.198 1.081 1.00 91.31 183 GLU A CA 1
ATOM 1432 C C . GLU A 1 183 ? -24.288 -2.484 1.682 1.00 91.31 183 GLU A C 1
ATOM 1434 O O . GLU A 1 183 ? -24.104 -3.447 2.427 1.00 91.31 183 GLU A O 1
ATOM 1439 N N . HIS A 1 184 ? -23.279 -1.670 1.354 1.00 93.56 184 HIS A N 1
ATOM 1440 C CA . HIS A 1 184 ? -21.902 -1.882 1.785 1.00 93.56 184 HIS A CA 1
ATOM 1441 C C . HIS A 1 184 ? -21.419 -0.769 2.709 1.00 93.56 184 HIS A C 1
ATOM 1443 O O . HIS A 1 184 ? -21.693 0.412 2.508 1.00 93.56 184 HIS A O 1
ATOM 1449 N N . LYS A 1 185 ? -20.624 -1.147 3.707 1.00 95.75 185 LYS A N 1
ATOM 1450 C CA . LYS A 1 185 ? -19.866 -0.207 4.534 1.00 95.75 185 LYS A CA 1
ATOM 1451 C C . LYS A 1 185 ? -18.457 -0.084 3.967 1.00 95.75 185 LYS A C 1
ATOM 1453 O O . LYS A 1 185 ? -17.771 -1.091 3.789 1.00 95.75 185 LYS A O 1
ATOM 1458 N N . VAL A 1 186 ? -18.032 1.140 3.683 1.00 97.12 186 VAL A N 1
ATOM 1459 C CA . VAL A 1 186 ? -16.713 1.461 3.129 1.00 97.12 186 VAL A CA 1
ATOM 1460 C C . VAL A 1 186 ? -15.902 2.193 4.189 1.00 97.12 186 VAL A C 1
ATOM 1462 O O . VAL A 1 186 ? -16.343 3.192 4.750 1.00 97.12 186 VAL A O 1
ATOM 1465 N N . MET A 1 187 ? -14.716 1.671 4.471 1.00 97.31 187 MET A N 1
ATOM 1466 C CA . MET A 1 187 ? -13.703 2.303 5.304 1.00 97.31 187 MET A CA 1
ATOM 1467 C C . MET A 1 187 ? -12.943 3.322 4.463 1.00 97.31 187 MET A C 1
ATOM 1469 O O . MET A 1 187 ? -12.485 2.987 3.370 1.00 97.31 187 MET A O 1
ATOM 1473 N N . LEU A 1 188 ? -12.763 4.526 4.991 1.00 97.62 188 LEU A N 1
ATOM 1474 C CA . LEU A 1 188 ? -11.943 5.583 4.411 1.00 97.62 188 LEU A CA 1
ATOM 1475 C C . LEU A 1 188 ? -10.901 6.041 5.423 1.00 97.62 188 LEU A C 1
ATOM 1477 O O . LEU A 1 188 ? -11.170 6.125 6.623 1.00 97.62 188 LEU A O 1
ATOM 1481 N N . VAL A 1 189 ? -9.716 6.371 4.925 1.00 97.88 189 VAL A N 1
ATOM 1482 C CA . VAL A 1 189 ? -8.643 6.961 5.722 1.00 97.88 189 VAL A CA 1
ATOM 1483 C C . VAL A 1 189 ? -7.953 8.062 4.938 1.00 97.88 189 VAL A C 1
ATOM 1485 O O . VAL A 1 189 ? -7.706 7.919 3.739 1.00 97.88 189 VAL A O 1
ATOM 1488 N N . ILE A 1 190 ? -7.621 9.144 5.638 1.00 96.88 190 ILE A N 1
ATOM 1489 C CA . ILE A 1 190 ? -6.771 10.218 5.132 1.00 96.88 190 ILE A CA 1
ATOM 1490 C C . ILE A 1 190 ? -5.469 10.195 5.926 1.00 96.88 190 ILE A C 1
ATOM 1492 O O . ILE A 1 190 ? -5.462 10.334 7.154 1.00 96.88 190 ILE A O 1
ATOM 1496 N N . VAL A 1 191 ? -4.359 10.035 5.213 1.00 95.44 191 VAL A N 1
ATOM 1497 C CA . VAL A 1 191 ? -3.004 10.053 5.760 1.00 95.44 191 VAL A CA 1
ATOM 1498 C C . VAL A 1 191 ? -2.264 11.241 5.170 1.00 95.44 191 VAL A C 1
ATOM 1500 O O . VAL A 1 191 ? -2.162 11.377 3.955 1.00 95.44 191 VAL A O 1
ATOM 1503 N N . ARG A 1 192 ? -1.711 12.099 6.020 1.00 91.25 192 ARG A N 1
ATOM 1504 C CA . ARG A 1 192 ? -0.764 13.124 5.593 1.00 91.25 192 ARG A CA 1
ATOM 1505 C C . ARG A 1 192 ? 0.611 12.495 5.446 1.00 91.25 192 ARG A C 1
ATOM 1507 O O . ARG A 1 192 ? 1.088 11.873 6.391 1.00 91.25 192 ARG A O 1
ATOM 1514 N N . TRP A 1 193 ? 1.259 12.730 4.317 1.00 84.00 193 TRP A N 1
ATOM 1515 C CA . TRP A 1 193 ? 2.691 12.533 4.148 1.00 84.00 193 TRP A CA 1
ATOM 1516 C C . TRP A 1 193 ? 3.393 13.894 4.156 1.00 84.00 193 TRP A C 1
ATOM 1518 O O . TRP A 1 193 ? 2.913 14.843 3.534 1.00 84.00 193 TRP A O 1
ATOM 1528 N N . ALA A 1 194 ? 4.483 14.018 4.907 1.00 77.62 194 ALA A N 1
ATOM 1529 C CA . ALA A 1 194 ? 5.331 15.201 4.912 1.00 77.62 194 ALA A CA 1
ATOM 1530 C C . ALA A 1 194 ? 6.806 14.809 4.969 1.00 77.62 194 ALA A C 1
ATOM 1532 O O . ALA A 1 194 ? 7.226 14.116 5.896 1.00 77.62 194 ALA A O 1
ATOM 1533 N N . PHE A 1 195 ? 7.585 15.289 4.005 1.00 67.38 195 PHE A N 1
ATOM 1534 C CA . PHE A 1 195 ? 9.031 15.103 3.966 1.00 67.38 195 PHE A CA 1
ATOM 1535 C C . PHE A 1 195 ? 9.697 16.372 3.427 1.00 67.38 195 PHE A C 1
ATOM 1537 O O . PHE A 1 195 ? 9.458 16.773 2.287 1.00 67.38 195 PHE A O 1
ATOM 1544 N N . GLY A 1 196 ? 10.518 17.024 4.255 1.00 68.94 196 GLY A N 1
ATOM 1545 C CA . GLY A 1 196 ? 11.008 18.373 3.960 1.00 68.94 196 GLY A CA 1
ATOM 1546 C C . GLY A 1 196 ? 9.844 19.352 3.766 1.00 68.94 196 GLY A C 1
ATOM 1547 O O . GLY A 1 196 ? 8.921 19.373 4.575 1.00 68.94 196 GLY A O 1
ATOM 1548 N N . GLU A 1 197 ? 9.873 20.108 2.667 1.00 61.66 197 GLU A N 1
ATOM 1549 C CA . GLU A 1 197 ? 8.823 21.067 2.271 1.00 61.66 197 GLU A CA 1
ATOM 1550 C C . GLU A 1 197 ? 7.641 20.415 1.523 1.00 61.66 197 GLU A C 1
ATOM 1552 O O . GLU A 1 197 ? 6.652 21.074 1.200 1.00 61.66 197 GLU A O 1
ATOM 1557 N N . GLN A 1 198 ? 7.734 19.124 1.185 1.00 61.56 198 GLN A N 1
ATOM 1558 C CA . GLN A 1 198 ? 6.672 18.435 0.455 1.00 61.56 198 GLN A CA 1
ATOM 1559 C C . GLN A 1 198 ? 5.595 17.942 1.418 1.00 61.56 198 GLN A C 1
ATOM 1561 O O . GLN A 1 198 ? 5.884 17.229 2.380 1.00 61.56 198 GLN A O 1
ATOM 1566 N N . HIS A 1 199 ? 4.341 18.269 1.107 1.00 71.81 199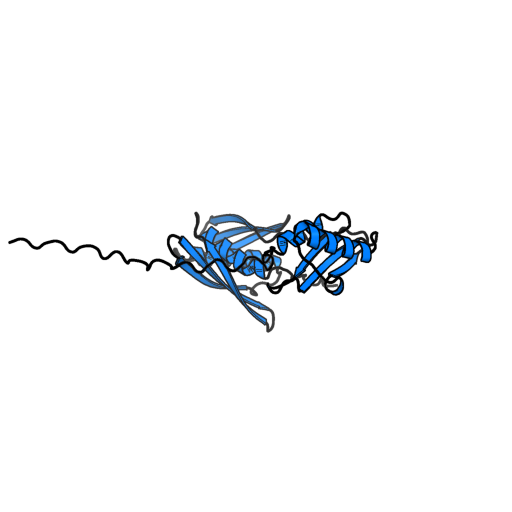 HIS A N 1
ATOM 1567 C CA . HIS A 1 199 ? 3.165 17.823 1.843 1.00 71.81 199 HIS A CA 1
ATOM 1568 C C . HIS A 1 199 ? 2.126 17.248 0.885 1.00 71.81 199 HIS A C 1
ATOM 1570 O O . HIS A 1 199 ? 1.792 17.868 -0.124 1.00 71.81 199 HIS A O 1
ATOM 1576 N N . GLU A 1 200 ? 1.579 16.083 1.219 1.00 79.44 200 GLU A N 1
ATOM 1577 C CA . GLU A 1 200 ? 0.533 15.448 0.423 1.00 79.44 200 GLU A CA 1
ATOM 1578 C C . GLU A 1 200 ? -0.503 14.744 1.304 1.00 79.44 200 GLU A C 1
ATOM 1580 O O . GLU A 1 200 ? -0.195 14.256 2.395 1.00 79.44 200 GLU A O 1
ATOM 1585 N N . LEU A 1 201 ? -1.742 14.678 0.814 1.00 86.19 201 LEU A N 1
ATOM 1586 C CA . LEU A 1 201 ? -2.804 13.863 1.389 1.00 86.19 201 LEU A CA 1
ATOM 1587 C C . LEU A 1 201 ? -2.972 12.577 0.581 1.00 86.19 201 LEU A C 1
ATOM 1589 O O . LEU A 1 201 ? -3.257 12.603 -0.614 1.00 86.19 201 LEU A O 1
ATOM 1593 N N . LEU A 1 202 ? -2.830 11.450 1.265 1.00 88.25 202 LEU A N 1
ATOM 1594 C CA . LEU A 1 202 ? -3.050 10.116 0.735 1.00 88.25 202 LEU A CA 1
ATOM 1595 C C . LEU A 1 202 ? -4.400 9.614 1.228 1.00 88.25 202 LEU A C 1
ATOM 1597 O O . LEU A 1 202 ? -4.693 9.670 2.423 1.00 88.25 202 LEU A O 1
ATOM 1601 N N . VAL A 1 203 ? -5.206 9.097 0.308 1.00 94.62 203 VAL A N 1
ATOM 1602 C CA . VAL A 1 203 ? -6.519 8.532 0.619 1.00 94.62 203 VAL A CA 1
ATOM 1603 C C . VAL A 1 203 ? -6.502 7.049 0.306 1.00 94.62 203 VAL A C 1
ATOM 1605 O O . VAL A 1 203 ? -6.026 6.640 -0.757 1.00 94.62 203 VAL A O 1
ATOM 1608 N N . GLY A 1 204 ? -7.031 6.256 1.229 1.00 95.31 204 GLY A N 1
ATOM 1609 C CA . GLY A 1 204 ? -7.188 4.822 1.052 1.00 95.31 204 GLY A CA 1
ATOM 1610 C C . GLY A 1 204 ? -8.579 4.357 1.432 1.00 95.31 204 GLY A C 1
ATOM 1611 O O . GLY A 1 204 ? -9.252 4.979 2.260 1.00 95.31 204 GLY A O 1
ATOM 1612 N N . ALA A 1 205 ? -9.003 3.267 0.804 1.00 96.25 205 ALA A N 1
ATOM 1613 C CA . ALA A 1 205 ? -10.323 2.701 1.009 1.00 96.25 205 ALA A CA 1
ATOM 1614 C C . ALA A 1 205 ? -10.293 1.175 1.124 1.00 96.25 205 ALA A C 1
ATOM 1616 O O . ALA A 1 205 ? -9.435 0.494 0.559 1.00 96.25 205 ALA A O 1
ATOM 1617 N N . SER A 1 206 ? -11.264 0.621 1.844 1.00 96.62 206 SER A N 1
ATOM 1618 C CA . SER A 1 206 ? -11.537 -0.818 1.856 1.00 96.62 206 SER A CA 1
ATOM 1619 C C . SER A 1 206 ? -13.005 -1.086 2.183 1.00 96.62 206 SER A C 1
ATOM 1621 O O . SER A 1 206 ? -13.699 -0.233 2.732 1.00 96.62 206 SER A O 1
ATOM 1623 N N . LEU A 1 207 ? -13.503 -2.276 1.856 1.00 96.81 207 LEU A N 1
ATOM 1624 C CA . LEU A 1 207 ? -14.798 -2.719 2.372 1.00 96.81 207 LEU A CA 1
ATOM 1625 C C . LEU A 1 207 ? -14.650 -3.104 3.846 1.00 96.81 207 LEU A C 1
ATOM 1627 O O . LEU A 1 207 ? -13.697 -3.789 4.217 1.00 96.81 207 LEU A O 1
ATOM 1631 N N . ALA A 1 208 ? -15.614 -2.701 4.671 1.00 93.62 208 ALA A N 1
ATOM 1632 C CA . ALA A 1 208 ? -15.734 -3.168 6.042 1.00 93.62 208 ALA A CA 1
ATOM 1633 C C . ALA A 1 208 ? -16.220 -4.625 6.030 1.00 93.62 208 ALA A C 1
ATOM 1635 O O . ALA A 1 208 ? -17.409 -4.892 5.849 1.00 93.62 208 ALA A O 1
ATOM 1636 N N . ALA A 1 209 ? -15.295 -5.570 6.185 1.00 86.94 209 ALA A N 1
ATOM 1637 C CA . ALA A 1 209 ? -15.585 -6.997 6.137 1.00 86.94 209 ALA A CA 1
ATOM 1638 C C . ALA A 1 209 ? -14.827 -7.738 7.244 1.00 86.94 209 ALA A C 1
ATOM 1640 O O . ALA A 1 209 ? -13.603 -7.654 7.335 1.00 86.94 209 ALA A O 1
ATOM 1641 N N . GLY A 1 210 ? -15.558 -8.502 8.061 1.00 88.69 210 GLY A N 1
ATOM 1642 C CA . GLY A 1 210 ? -14.986 -9.192 9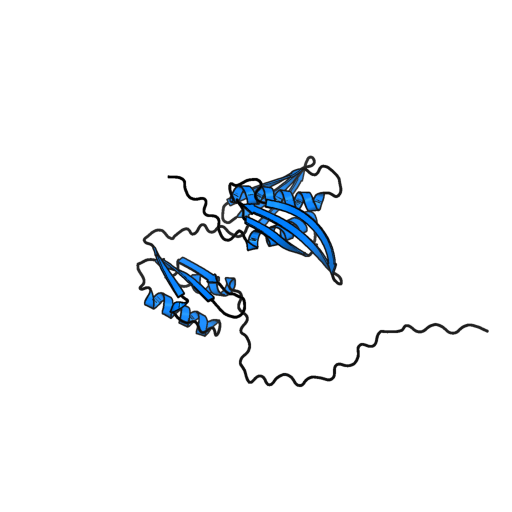.216 1.00 88.69 210 GLY A CA 1
ATOM 1643 C C . GLY A 1 210 ? -14.567 -8.207 10.308 1.00 88.69 210 GLY A C 1
ATOM 1644 O O . GLY A 1 210 ? -15.388 -7.421 10.779 1.00 88.69 210 GLY A O 1
ATOM 1645 N N . ASP A 1 211 ? -13.299 -8.256 10.711 1.00 93.69 211 ASP A N 1
ATOM 1646 C CA . ASP A 1 211 ? -12.736 -7.350 11.712 1.00 93.69 211 ASP A CA 1
ATOM 1647 C C . ASP A 1 211 ? -12.602 -5.920 11.143 1.00 93.69 211 ASP A C 1
ATOM 1649 O O . ASP A 1 211 ? -11.985 -5.682 10.095 1.00 93.69 211 ASP A O 1
ATOM 1653 N N . LEU A 1 212 ? -13.208 -4.948 11.833 1.00 95.06 212 LEU A N 1
ATOM 1654 C CA . LEU A 1 212 ? -13.220 -3.547 11.408 1.00 95.06 212 LEU A CA 1
ATOM 1655 C C . LEU A 1 212 ? -11.836 -2.889 11.517 1.00 95.06 212 LEU A C 1
ATOM 1657 O O . LEU A 1 212 ? -11.481 -2.081 10.657 1.00 95.06 212 LEU A O 1
ATOM 1661 N N . SER A 1 213 ? -11.037 -3.251 12.525 1.00 95.62 213 SER A N 1
ATOM 1662 C CA . SER A 1 213 ? -9.653 -2.794 12.664 1.00 95.62 213 SER A CA 1
ATOM 1663 C C . SER A 1 213 ? -8.785 -3.342 11.540 1.00 95.62 213 SER A C 1
ATOM 1665 O O . SER A 1 213 ? -7.990 -2.599 10.966 1.00 95.62 213 SER A O 1
ATOM 1667 N N . GLU A 1 214 ? -8.958 -4.612 11.168 1.00 96.44 214 GLU A N 1
ATOM 1668 C CA . GLU A 1 214 ? -8.243 -5.176 10.022 1.00 96.44 214 GLU A CA 1
ATOM 1669 C C . GLU A 1 214 ? -8.673 -4.512 8.708 1.00 96.44 214 GLU A C 1
ATOM 1671 O O . GLU A 1 214 ? -7.826 -4.151 7.889 1.00 96.44 214 GLU A O 1
ATOM 1676 N N . SER A 1 215 ? -9.973 -4.268 8.522 1.00 97.00 215 SER A N 1
ATOM 1677 C CA . SER A 1 215 ? -10.488 -3.539 7.356 1.00 97.00 215 SER A CA 1
ATOM 1678 C C . SER A 1 215 ? -9.892 -2.128 7.267 1.00 97.00 215 SER A C 1
ATOM 1680 O O . SER A 1 215 ? -9.412 -1.726 6.204 1.00 97.00 215 SER A O 1
ATOM 1682 N N . MET A 1 216 ? -9.831 -1.394 8.382 1.00 97.75 216 MET A N 1
ATOM 1683 C CA . MET A 1 216 ? -9.197 -0.073 8.441 1.00 97.75 216 MET A CA 1
ATOM 1684 C C . MET A 1 216 ? -7.686 -0.135 8.178 1.00 97.75 216 MET A C 1
ATOM 1686 O O . MET A 1 216 ? -7.136 0.702 7.459 1.00 97.75 216 MET A O 1
ATOM 1690 N N . ALA A 1 217 ? -7.001 -1.164 8.680 1.00 97.50 217 ALA A N 1
ATOM 1691 C CA . ALA A 1 217 ? -5.599 -1.394 8.355 1.00 97.50 217 ALA A CA 1
ATOM 1692 C C . ALA A 1 217 ? -5.393 -1.635 6.846 1.00 97.50 217 ALA A C 1
ATOM 1694 O O . ALA A 1 217 ? -4.443 -1.106 6.267 1.00 97.50 217 ALA A O 1
ATOM 1695 N N . ARG A 1 218 ? -6.309 -2.355 6.176 1.00 96.44 218 ARG A N 1
ATOM 1696 C CA . ARG A 1 218 ? -6.281 -2.533 4.711 1.00 96.44 218 ARG A CA 1
ATOM 1697 C C . ARG A 1 218 ? -6.493 -1.214 3.972 1.00 96.44 218 ARG A C 1
ATOM 1699 O O . ARG A 1 218 ? -5.751 -0.950 3.032 1.00 96.44 218 ARG A O 1
ATOM 1706 N N . ALA A 1 219 ? -7.439 -0.379 4.412 1.00 97.00 219 ALA A N 1
ATOM 1707 C CA . ALA A 1 219 ? -7.638 0.958 3.842 1.00 97.00 219 ALA A CA 1
ATOM 1708 C C . ALA A 1 219 ? -6.378 1.823 4.013 1.00 97.00 219 ALA A C 1
ATOM 1710 O O . ALA A 1 219 ? -5.959 2.513 3.091 1.00 97.00 219 ALA A O 1
ATOM 1711 N N . THR A 1 220 ? -5.708 1.723 5.163 1.00 97.12 220 THR A N 1
ATOM 1712 C CA . THR A 1 220 ? -4.456 2.453 5.423 1.00 97.12 220 THR A CA 1
ATOM 1713 C C . THR A 1 220 ? -3.333 1.985 4.508 1.00 97.12 220 THR A C 1
ATOM 1715 O O . THR A 1 220 ? -2.630 2.815 3.936 1.00 97.12 220 THR A O 1
ATOM 1718 N N . LEU A 1 221 ? -3.200 0.672 4.299 1.00 93.62 221 LEU A N 1
ATOM 1719 C CA . LEU A 1 221 ? -2.272 0.120 3.314 1.00 93.62 221 LEU A CA 1
ATOM 1720 C C . LEU A 1 221 ? -2.613 0.548 1.884 1.00 93.62 221 LEU A C 1
ATOM 1722 O O . LEU A 1 221 ? -1.692 0.844 1.134 1.00 93.62 221 LEU A O 1
ATOM 1726 N N . ASP A 1 222 ? -3.890 0.622 1.499 1.00 93.12 222 ASP A N 1
ATOM 1727 C CA . ASP A 1 222 ? -4.300 1.154 0.191 1.00 93.12 222 ASP A CA 1
ATOM 1728 C C . ASP A 1 222 ? -3.842 2.611 -0.005 1.00 93.12 222 ASP A C 1
ATOM 1730 O O . ASP A 1 222 ? -3.328 2.944 -1.074 1.00 93.12 222 ASP A O 1
ATOM 1734 N N . ALA A 1 223 ? -3.919 3.450 1.037 1.00 91.69 223 ALA A N 1
ATOM 1735 C CA . ALA A 1 223 ? -3.429 4.831 0.986 1.00 91.69 223 ALA A CA 1
ATOM 1736 C C . ALA A 1 223 ? -1.910 4.892 0.753 1.00 91.69 223 ALA A C 1
ATOM 1738 O O . ALA A 1 223 ? -1.434 5.561 -0.168 1.00 91.69 223 ALA A O 1
ATOM 1739 N N . VAL A 1 224 ? -1.132 4.181 1.578 1.00 87.88 224 VAL A N 1
ATOM 1740 C CA . VAL A 1 224 ? 0.337 4.300 1.568 1.00 87.88 224 VAL A CA 1
ATOM 1741 C C . VAL A 1 224 ? 0.991 3.486 0.451 1.00 87.88 224 VAL A C 1
ATOM 1743 O O . VAL A 1 224 ? 1.961 3.945 -0.147 1.00 87.88 224 VAL A O 1
ATOM 1746 N N . ASN A 1 225 ? 0.445 2.325 0.070 1.00 83.25 225 ASN A N 1
ATOM 1747 C CA . ASN A 1 225 ? 1.023 1.467 -0.975 1.00 83.25 225 ASN A CA 1
ATOM 1748 C C . ASN A 1 225 ? 1.036 2.131 -2.359 1.00 83.25 225 ASN A C 1
ATOM 1750 O O . ASN A 1 225 ? 1.843 1.745 -3.206 1.00 83.25 225 ASN A O 1
ATOM 1754 N N . ARG A 1 226 ? 0.185 3.139 -2.593 1.00 71.50 226 ARG A N 1
ATOM 1755 C CA . ARG A 1 226 ? 0.220 3.958 -3.816 1.00 71.50 226 ARG A CA 1
ATOM 1756 C C . ARG A 1 226 ? 1.490 4.811 -3.916 1.00 71.50 226 ARG A C 1
ATOM 1758 O O . ARG A 1 226 ? 1.893 5.139 -5.027 1.00 71.50 226 ARG A O 1
ATOM 1765 N N . ARG A 1 227 ? 2.131 5.142 -2.785 1.00 64.38 227 ARG A N 1
ATOM 1766 C CA . ARG A 1 227 ? 3.335 5.993 -2.707 1.00 64.38 227 ARG A CA 1
ATOM 1767 C C . ARG A 1 227 ? 4.586 5.303 -2.177 1.00 64.38 227 ARG A C 1
ATOM 1769 O O . ARG A 1 227 ? 5.675 5.806 -2.404 1.00 64.38 227 ARG A O 1
ATOM 1776 N N . LEU A 1 228 ? 4.468 4.115 -1.585 1.00 56.22 228 LEU A N 1
ATOM 1777 C CA . LEU A 1 228 ? 5.622 3.300 -1.177 1.00 56.22 228 LEU A CA 1
ATOM 1778 C C . LEU A 1 228 ? 6.449 2.748 -2.355 1.00 56.22 228 LEU A C 1
ATOM 1780 O O . LEU A 1 228 ? 7.430 2.035 -2.148 1.00 56.22 228 LEU A O 1
ATOM 1784 N N . VAL A 1 229 ? 6.103 3.092 -3.598 1.00 48.44 229 VAL A N 1
ATOM 1785 C CA . VAL A 1 229 ? 6.968 2.868 -4.757 1.00 48.44 229 VAL A CA 1
ATOM 1786 C C . VAL A 1 229 ? 8.117 3.884 -4.701 1.00 48.44 229 VAL A C 1
ATOM 1788 O O . VAL A 1 229 ? 8.058 4.915 -5.360 1.00 48.44 229 VAL A O 1
ATOM 1791 N N . ARG A 1 230 ? 9.168 3.520 -3.949 1.00 40.44 230 ARG A N 1
ATOM 1792 C CA . ARG A 1 230 ? 10.502 4.150 -3.806 1.00 40.44 230 ARG A CA 1
ATOM 1793 C C . ARG A 1 230 ? 10.694 5.074 -2.599 1.00 40.44 230 ARG A C 1
ATOM 1795 O O . ARG A 1 230 ? 10.383 6.252 -2.661 1.00 40.44 230 ARG A O 1
ATOM 1802 N N . PHE A 1 231 ? 11.447 4.567 -1.625 1.00 32.81 231 PHE A N 1
ATOM 1803 C CA . PHE A 1 231 ? 12.575 5.303 -1.054 1.00 32.81 231 PHE A CA 1
ATOM 1804 C C . PHE A 1 231 ? 13.761 4.335 -0.987 1.00 32.81 231 PHE A C 1
ATOM 1806 O O . PHE A 1 231 ? 13.758 3.394 -0.202 1.00 32.81 231 PHE A O 1
ATOM 1813 N N . GLN A 1 232 ? 14.751 4.508 -1.866 1.00 35.09 232 GLN A N 1
ATOM 1814 C CA . GLN A 1 232 ? 16.099 4.062 -1.527 1.00 35.09 232 GLN A CA 1
ATOM 1815 C C . GLN A 1 232 ? 16.601 5.083 -0.513 1.00 35.09 232 GLN A C 1
ATOM 1817 O O . GLN A 1 232 ? 16.818 6.239 -0.876 1.00 35.09 232 GLN A O 1
ATOM 1822 N N . THR A 1 233 ? 16.768 4.684 0.747 1.00 29.67 233 THR A N 1
ATOM 1823 C CA . THR A 1 233 ? 17.679 5.411 1.629 1.00 29.67 233 THR A CA 1
ATOM 1824 C C . THR A 1 233 ? 19.038 5.358 0.943 1.00 29.67 233 THR A C 1
ATOM 1826 O O . THR A 1 233 ? 19.543 4.268 0.659 1.00 29.67 233 THR A O 1
ATOM 1829 N N . ALA A 1 234 ? 19.591 6.518 0.591 1.00 30.05 234 ALA A N 1
ATOM 1830 C CA . ALA A 1 234 ? 20.969 6.593 0.141 1.00 30.05 234 ALA A CA 1
ATOM 1831 C C . ALA A 1 234 ? 21.833 5.908 1.205 1.00 30.05 234 ALA A C 1
ATOM 1833 O O . ALA A 1 234 ? 21.776 6.273 2.380 1.00 30.05 234 ALA A O 1
ATOM 1834 N N . VAL A 1 235 ? 22.583 4.882 0.806 1.00 30.47 235 VAL A N 1
ATOM 1835 C CA . VAL A 1 235 ? 23.637 4.327 1.653 1.00 30.47 235 VAL A CA 1
ATOM 1836 C C . VAL A 1 235 ? 24.618 5.471 1.876 1.00 30.47 235 VAL A C 1
ATOM 1838 O O . VAL A 1 235 ? 25.243 5.936 0.924 1.00 30.47 235 VAL A O 1
ATOM 1841 N N . ALA A 1 236 ? 24.682 5.980 3.106 1.00 31.70 236 ALA A N 1
ATOM 1842 C CA . ALA A 1 236 ? 25.746 6.884 3.507 1.00 31.70 236 ALA A CA 1
ATOM 1843 C C . ALA A 1 236 ? 27.067 6.115 3.365 1.00 31.70 236 ALA A C 1
ATOM 1845 O O . ALA A 1 236 ? 27.240 5.071 3.998 1.00 31.70 236 ALA A O 1
ATOM 1846 N N . ILE A 1 237 ? 27.925 6.593 2.462 1.00 34.78 237 ILE A N 1
ATOM 1847 C CA . ILE A 1 237 ? 29.334 6.195 2.350 1.00 34.78 237 ILE A CA 1
ATOM 1848 C C . ILE A 1 237 ? 30.105 6.900 3.462 1.00 34.78 237 ILE A C 1
ATOM 1850 O O . ILE A 1 237 ? 29.845 8.112 3.654 1.00 34.78 237 ILE A O 1
#

Mean predicted aligned error: 15.83 Å